Protein 1LDT (pdb70)

Nearest PDB structures (foldseek):
  1qqu-assembly1_A  TM=9.986E-01  e=4.713E-43  Sus scrofa
  1z7k-assembly1_A  TM=1.002E+00  e=1.794E-42  Sus scrofa
  1c9p-assembly1_A  TM=1.003E+00  e=3.061E-42  Sus scrofa
  1yld-assembly1_A  TM=1.002E+00  e=8.387E-40  Rattus norvegicus
  2fi5-assembly1_E  TM=9.996E-01  e=3.025E-39  Bos taurus

Sequence (269 aa):
IVGGYTCAANSIPYQVSLNSGSHFCGGSLINSQWVVSAAHCYKSRIQVRLGEHNIDVLEGNEQFINAAKIITHPNFNGNTLDNDIMLIKLSSPATLNSRVATVSLPRSCAAAGTECLISGWGNTKSSGSSYPSLLQCLKAPVLSDSSCKSSYPGQITGNMICVGFLEGGKDSCQGDSGGPVVCNGQLQGIVSWGYGCAQKNKPGVYTKVCNYVNWIQQTIAANKKVCACPKILKPVCGSDGRTYANSCIARCNGVSIKSEGSCPTGILN

Solvent-accessible surface area: 11516 Å² total; per-residue (Å²): 1,13,43,30,104,75,3,68,55,61,55,9,27,23,4,1,1,0,12,50,78,76,20,8,0,2,0,1,0,18,47,39,59,3,0,1,0,0,1,30,0,106,56,76,192,10,48,0,55,2,2,12,24,27,42,103,86,142,66,71,64,32,41,83,20,91,20,62,83,36,51,45,20,102,101,57,65,52,147,73,17,29,16,1,0,0,0,0,44,4,71,58,82,7,81,82,119,84,31,3,32,57,9,65,40,2,209,52,61,30,73,61,55,28,109,4,40,0,1,2,2,0,11,38,110,52,101,40,82,50,90,24,41,56,4,19,2,5,100,0,36,8,31,42,82,83,30,2,98,84,12,1,96,91,81,20,41,62,30,8,23,0,0,2,38,61,124,7,45,90,2,0,2,10,0,1,0,1,1,0,0,15,2,127,52,43,0,8,0,1,0,2,13,1,75,16,4,11,37,150,70,50,3,0,0,0,2,55,0,20,69,6,26,106,38,0,96,124,15,43,92,82,75,199,118,28,38,42,4,27,0,10,29,63,44,9,14,4,49,127,1,148,45,31,23,4,44,37,39,0,168,24,53,54,35,76,89,163,67,139,26,75,22,103,145,20,11,148,174

B-factor: mean 20.99, std 10.32, range [6.0, 70.89]

Structure (mmCIF, N/CA/C/O backbone):
data_1LDT
#
_entry.id   1LDT
#
_cell.length_a   63.400
_cell.length_b   63.400
_cell.length_c   131.200
_cell.angle_alpha   90.00
_cell.angle_beta   90.00
_cell.angle_gamma   90.00
#
_symmetry.space_group_name_H-M   'P 43 21 2'
#
loop_
_entity.id
_entity.type
_entity.pdbx_description
1 polymer TRYPSIN
2 polymer 'TRYPTASE INHIBITOR'
3 non-polymer 'CALCIUM ION'
4 water water
#
loop_
_atom_site.group_PDB
_atom_site.id
_atom_site.type_symbol
_atom_site.label_atom_id
_atom_site.label_alt_id
_atom_site.label_comp_id
_atom_site.label_asym_id
_atom_site.label_entity_id
_atom_site.label_seq_id
_atom_site.pdbx_PDB_ins_code
_atom_site.Cartn_x
_atom_site.Cartn_y
_atom_site.Cartn_z
_atom_site.occupancy
_atom_site.B_iso_or_equiv
_atom_site.auth_seq_id
_atom_site.auth_comp_id
_atom_site.auth_asym_id
_atom_site.auth_atom_id
_atom_site.pdbx_PDB_model_num
ATOM 1 N N . ILE A 1 1 ? 57.775 41.738 25.823 1.00 7.99 16 ILE T N 1
ATOM 2 C CA . I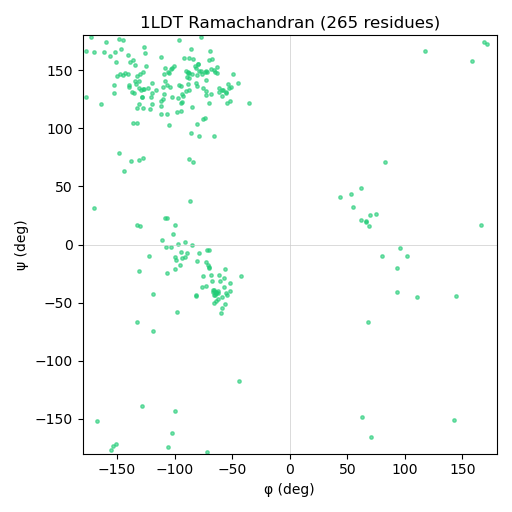LE A 1 1 ? 58.250 40.352 26.098 1.00 14.48 16 ILE T CA 1
ATOM 3 C C . ILE A 1 1 ? 59.605 40.470 26.784 1.00 19.95 16 ILE T C 1
ATOM 4 O O . ILE A 1 1 ? 60.550 40.997 26.202 1.00 15.96 16 ILE T O 1
ATOM 9 N N . VAL A 1 2 ? 59.661 40.037 28.043 1.00 20.29 17 VAL T N 1
ATOM 10 C CA . VAL A 1 2 ? 60.878 40.088 28.848 1.00 14.15 17 VAL T CA 1
ATOM 11 C C . VAL A 1 2 ? 61.655 38.783 28.730 1.00 15.29 17 VAL T C 1
ATOM 12 O O . VAL A 1 2 ? 61.093 37.701 28.909 1.00 16.49 17 VAL T O 1
ATOM 16 N N . GLY A 1 3 ? 62.936 38.899 28.400 1.00 17.13 18 GLY T N 1
ATOM 17 C CA . GLY A 1 3 ? 63.789 37.733 28.300 1.00 15.84 18 GLY T CA 1
ATOM 18 C C . GLY A 1 3 ? 63.573 36.888 27.072 1.00 14.23 18 GLY T C 1
ATOM 19 O O . GLY A 1 3 ? 63.817 35.682 27.100 1.00 18.77 18 GLY T O 1
ATOM 20 N N . GLY A 1 4 ? 63.085 37.512 26.009 1.00 17.02 19 GLY T N 1
ATOM 21 C CA . GLY A 1 4 ? 62.850 36.797 24.773 1.00 14.26 19 GLY T CA 1
ATOM 22 C C . GLY A 1 4 ? 63.953 37.081 23.773 1.00 22.39 19 GLY T C 1
ATOM 23 O O . GLY A 1 4 ? 65.053 37.509 24.151 1.00 18.92 19 GLY T O 1
ATOM 24 N N . TYR A 1 5 ? 63.674 36.797 22.505 1.00 20.14 20 TYR T N 1
ATOM 25 C CA . TYR A 1 5 ? 64.612 37.037 21.405 1.00 18.44 20 TYR T CA 1
ATOM 26 C C . TYR A 1 5 ? 63.827 37.647 20.250 1.00 17.65 20 TYR T C 1
ATOM 27 O O . TYR A 1 5 ? 62.608 37.513 20.199 1.00 16.05 20 TYR T O 1
ATOM 36 N N . THR A 1 6 ? 64.518 38.334 19.350 1.00 16.10 21 THR T N 1
ATOM 37 C CA . THR A 1 6 ? 63.878 38.950 18.194 1.00 19.59 21 THR T CA 1
ATOM 38 C C . THR A 1 6 ? 63.435 37.849 17.236 1.00 16.62 21 THR T C 1
ATOM 39 O O . THR A 1 6 ? 64.252 37.044 16.777 1.00 19.89 21 THR T O 1
ATOM 43 N N . CYS A 1 7 ? 62.142 37.802 16.938 1.00 14.30 22 CYS T N 1
ATOM 44 C CA . CYS A 1 7 ? 61.614 36.783 16.042 1.00 10.87 22 CYS T CA 1
ATOM 45 C C . CYS A 1 7 ? 62.202 36.936 14.645 1.00 18.16 22 CYS T C 1
ATOM 46 O O . CYS A 1 7 ? 62.560 38.046 14.211 1.00 18.72 22 CYS T O 1
ATOM 49 N N . ALA A 1 8 ? 62.268 35.820 13.930 1.00 21.06 23 ALA T N 1
ATOM 50 C CA . ALA A 1 8 ? 62.748 35.823 12.558 1.00 23.37 23 ALA T CA 1
ATOM 51 C C . ALA A 1 8 ? 61.623 36.497 11.744 1.00 24.37 23 ALA T C 1
ATOM 52 O O . ALA A 1 8 ? 60.456 36.457 12.147 1.00 21.76 23 ALA T O 1
ATOM 54 N N . ALA A 1 9 ? 61.970 37.206 10.674 1.00 27.51 24 ALA T N 1
ATOM 55 C CA . ALA A 1 9 ? 60.957 37.861 9.848 1.00 23.96 24 ALA T CA 1
ATOM 56 C C . ALA A 1 9 ? 59.909 36.832 9.407 1.00 29.47 24 ALA T C 1
ATOM 57 O O . ALA A 1 9 ? 60.242 35.698 9.041 1.00 32.64 24 ALA T O 1
ATOM 59 N N . ASN A 1 10 ? 58.642 37.227 9.454 1.00 27.55 25 ASN T N 1
ATOM 60 C CA . ASN A 1 10 ? 57.524 36.342 9.121 1.00 33.93 25 ASN T CA 1
ATOM 61 C C . ASN A 1 10 ? 57.593 34.914 9.698 1.00 38.97 25 ASN T C 1
ATOM 62 O O . ASN A 1 10 ? 57.295 33.929 9.021 1.00 43.12 25 ASN T O 1
ATOM 67 N N . SER A 1 11 ? 58.017 34.798 10.951 1.00 25.19 26 SER T N 1
ATOM 68 C CA . SER A 1 11 ? 58.040 33.501 11.602 1.00 23.31 26 SER T CA 1
ATOM 69 C C . SER A 1 11 ? 56.725 33.397 12.394 1.00 26.24 26 SER T C 1
ATOM 70 O O . SER A 1 11 ? 56.268 32.301 12.737 1.00 19.98 26 SER T O 1
ATOM 73 N N . ILE A 1 12 ? 56.095 34.554 12.621 1.00 19.77 27 ILE T N 1
ATOM 74 C CA . ILE A 1 12 ? 54.820 34.669 13.338 1.00 18.61 27 ILE T CA 1
ATOM 75 C C . ILE A 1 12 ? 53.909 35.480 12.405 1.00 14.08 27 ILE T C 1
ATOM 76 O O . ILE A 1 12 ? 53.635 36.656 12.655 1.00 14.22 27 ILE T O 1
ATOM 81 N N . PRO A 1 13 ? 53.417 34.859 11.321 1.00 16.86 28 PRO T N 1
ATOM 82 C CA . PRO A 1 13 ? 52.552 35.556 10.363 1.00 16.78 28 PRO T CA 1
ATOM 83 C C . PRO A 1 13 ? 51.122 35.859 10.804 1.00 10.27 28 PRO T C 1
ATOM 84 O O . PRO A 1 13 ? 50.433 36.670 10.190 1.00 12.47 28 PRO T O 1
ATOM 88 N N . TYR A 1 14 ? 50.676 35.207 11.869 1.00 11.57 29 TYR T N 1
ATOM 89 C CA . TYR A 1 14 ? 49.328 35.414 12.381 1.00 8.54 29 TYR T CA 1
ATOM 90 C C . TYR A 1 14 ? 49.235 36.552 13.413 1.00 10.51 29 TYR T C 1
ATOM 91 O O . TYR A 1 14 ? 48.143 36.934 13.811 1.00 11.67 29 TYR T O 1
ATOM 100 N N . GLN A 1 15 ? 50.378 37.089 13.826 1.00 10.16 30 GLN T N 1
ATOM 101 C CA . GLN A 1 15 ? 50.433 38.167 14.812 1.00 8.68 30 GLN T CA 1
ATOM 102 C C . GLN A 1 15 ? 49.970 39.491 14.220 1.00 11.33 30 GLN T C 1
ATOM 103 O O . GLN A 1 15 ? 50.391 39.866 13.128 1.00 13.03 30 GLN T O 1
ATOM 111 N N . VAL A 1 16 ? 49.088 40.192 14.921 1.00 7.06 31 VAL T N 1
ATOM 112 C CA . VAL A 1 16 ? 48.624 41.493 14.453 1.00 7.79 31 VAL T CA 1
ATOM 113 C C . VAL A 1 16 ? 48.855 42.515 15.546 1.00 9.20 31 VAL T C 1
ATOM 114 O O . VAL A 1 16 ? 49.114 42.161 16.693 1.00 14.54 31 VAL T O 1
ATOM 118 N N . SER A 1 17 ? 48.788 43.782 15.183 1.00 11.59 32 SER T N 1
ATOM 119 C CA . SER A 1 17 ? 48.960 44.866 16.132 1.00 11.37 32 SER T CA 1
ATOM 120 C C . SER A 1 17 ? 47.664 45.668 16.113 1.00 13.42 32 SER T C 1
ATOM 121 O O . SER A 1 17 ? 47.116 45.936 15.046 1.00 16.24 32 SER T O 1
ATOM 124 N N . LEU A 1 18 ? 47.117 45.935 17.290 1.00 12.65 33 LEU T N 1
ATOM 125 C CA . LEU A 1 18 ? 45.901 46.722 17.398 1.00 11.07 33 LEU T CA 1
ATOM 126 C C . LEU A 1 18 ? 46.394 48.138 17.608 1.00 15.36 33 LEU T C 1
ATOM 127 O O . LEU A 1 18 ? 47.137 48.410 18.556 1.00 14.85 33 LEU T O 1
ATOM 132 N N . ASN A 1 19 ? 45.984 49.028 16.718 1.00 18.49 34 ASN T N 1
ATOM 133 C CA . ASN A 1 19 ? 46.430 50.410 16.742 1.00 13.76 34 ASN T CA 1
ATOM 134 C C . ASN A 1 19 ? 45.314 51.428 16.820 1.00 16.74 34 ASN T C 1
ATOM 135 O O . ASN A 1 19 ? 44.277 51.287 16.178 1.00 23.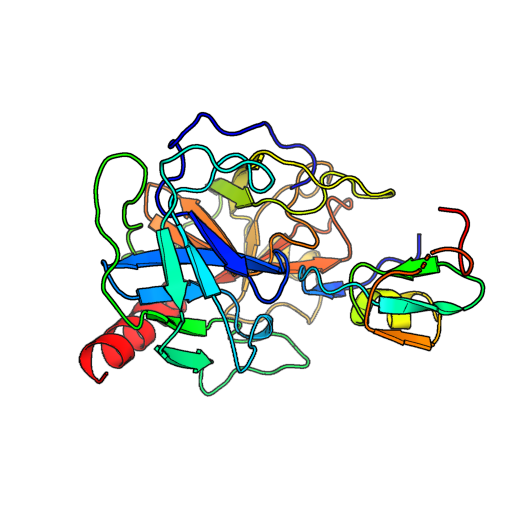94 34 ASN T O 1
ATOM 140 N N . SER A 1 20 ? 45.491 52.413 17.686 1.00 21.57 37 SER T N 1
ATOM 141 C CA . SER A 1 20 ? 44.544 53.512 17.777 1.00 30.06 37 SER T CA 1
ATOM 142 C C . SER A 1 20 ? 45.430 54.718 18.067 1.00 31.55 37 SER T C 1
ATOM 143 O O . SER A 1 20 ? 45.407 55.296 19.157 1.00 51.67 37 SER T O 1
ATOM 146 N N . GLY A 1 21 ? 46.296 55.011 17.097 1.00 36.58 38 GLY T N 1
ATOM 147 C CA . GLY A 1 21 ? 47.236 56.116 17.205 1.00 30.20 38 GLY T CA 1
ATOM 148 C C . GLY A 1 21 ? 48.626 55.523 17.340 1.00 31.32 38 GLY T C 1
ATOM 149 O O . GLY A 1 21 ? 49.576 55.946 16.674 1.00 25.58 38 GLY T O 1
ATOM 150 N N . SER A 1 22 ? 48.727 54.510 18.197 1.00 29.31 39 SER T N 1
ATOM 151 C CA . SER A 1 22 ? 49.974 53.789 18.428 1.00 20.28 39 SER T CA 1
ATOM 152 C C . SER A 1 22 ? 49.603 52.370 18.859 1.00 11.09 39 SER T C 1
ATOM 153 O O . SER A 1 22 ? 48.431 52.100 19.125 1.00 16.66 39 SER T O 1
ATOM 156 N N . HIS A 1 23 ? 50.567 51.457 18.842 1.00 14.63 40 HIS T N 1
ATOM 157 C CA . HIS A 1 23 ? 50.341 50.071 19.261 1.00 18.31 40 HIS T CA 1
ATOM 158 C C . HIS A 1 23 ? 49.909 50.010 20.744 1.00 20.23 40 HIS T C 1
ATOM 159 O O . HIS A 1 23 ? 50.550 50.620 21.606 1.00 15.57 40 HIS T O 1
ATOM 166 N N . PHE A 1 24 ? 48.844 49.274 21.048 1.00 12.36 41 PHE T N 1
ATOM 167 C CA . PHE A 1 24 ? 48.397 49.164 22.430 1.00 9.67 41 PHE T CA 1
ATOM 168 C C . PHE A 1 24 ? 48.150 47.726 22.890 1.00 12.16 41 PHE T C 1
ATOM 169 O O . PHE A 1 24 ? 48.243 47.423 24.076 1.00 12.43 41 PHE T O 1
ATOM 177 N N . CYS A 1 25 ? 47.905 46.835 21.936 1.00 15.79 42 CYS T N 1
ATOM 178 C CA . CYS A 1 25 ? 47.642 45.423 22.203 1.00 10.83 42 CYS T CA 1
ATOM 179 C C . CYS A 1 25 ? 47.977 44.607 20.963 1.00 11.47 42 CYS T C 1
ATOM 180 O O . CYS A 1 25 ? 48.125 45.153 19.872 1.00 9.71 42 CYS T O 1
ATOM 183 N N . GLY A 1 26 ? 48.138 43.306 21.150 1.00 12.11 43 GLY T N 1
ATOM 184 C CA . GLY A 1 26 ? 48.405 42.421 20.039 1.00 10.78 43 GLY T CA 1
ATOM 185 C C . GLY A 1 26 ? 47.126 41.648 19.759 1.00 19.60 43 GLY T C 1
ATOM 186 O O . GLY A 1 26 ? 46.074 41.902 20.380 1.00 9.24 43 GLY T O 1
ATOM 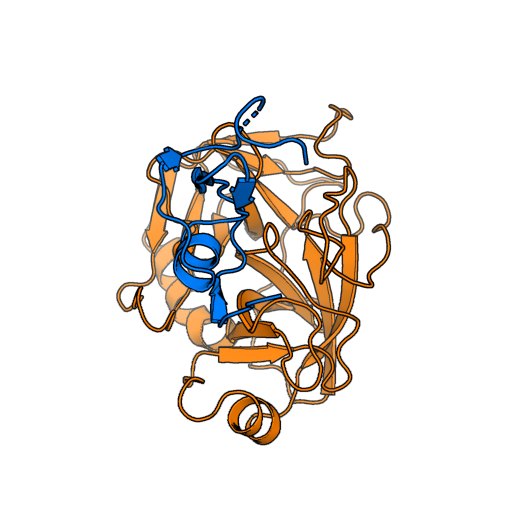187 N N . GLY A 1 27 ? 47.210 40.694 18.839 1.00 9.20 44 GLY T N 1
ATOM 188 C CA . GLY A 1 27 ? 46.062 39.882 18.491 1.00 10.40 44 GLY T CA 1
ATOM 189 C C . GLY A 1 27 ? 46.500 38.765 17.566 1.00 9.77 44 GLY T C 1
ATOM 190 O O . GLY A 1 27 ? 47.670 38.696 17.216 1.00 8.61 44 GLY T O 1
ATOM 191 N N . SER A 1 28 ? 45.571 37.908 17.168 1.00 9.36 45 SER T N 1
ATOM 192 C CA . SER A 1 28 ? 45.875 36.802 16.268 1.00 12.13 45 SER T CA 1
ATOM 193 C C . SER A 1 28 ? 44.850 36.701 15.160 1.00 6.00 45 SER T C 1
ATOM 194 O O . SER A 1 28 ? 43.661 36.837 15.409 1.00 14.81 45 SER T O 1
ATOM 197 N N . LEU A 1 29 ? 45.308 36.449 13.945 1.00 13.02 46 LEU T N 1
ATOM 198 C CA . LEU A 1 29 ? 44.409 36.284 12.808 1.00 8.75 46 LEU T CA 1
ATOM 199 C C . LEU A 1 29 ? 43.955 34.820 12.799 1.00 10.70 46 LEU T C 1
ATOM 200 O O . LEU A 1 29 ? 44.785 33.920 12.681 1.00 14.18 46 LEU T O 1
ATOM 205 N N . ILE A 1 30 ? 42.656 34.572 12.946 1.00 14.74 47 ILE T N 1
ATOM 206 C CA . ILE A 1 30 ? 42.175 33.195 12.958 1.00 10.56 47 ILE T CA 1
ATOM 207 C C . ILE A 1 30 ? 41.595 32.755 11.626 1.00 19.40 47 ILE T C 1
ATOM 208 O O . ILE A 1 30 ? 41.462 31.558 11.359 1.00 18.96 47 ILE T O 1
ATOM 213 N N . ASN A 1 31 ? 41.210 33.731 10.811 1.00 13.86 48 ASN T N 1
ATOM 214 C CA . ASN A 1 31 ? 40.748 33.482 9.445 1.00 22.19 48 ASN T CA 1
ATOM 215 C C . ASN A 1 31 ? 40.863 34.804 8.704 1.00 13.57 48 ASN T C 1
ATOM 216 O O . ASN A 1 31 ? 41.122 35.821 9.341 1.00 18.04 48 ASN T O 1
ATOM 221 N N . SER A 1 32 ? 40.790 34.791 7.379 1.00 15.88 49 SER T N 1
ATOM 222 C CA . SER A 1 32 ? 40.959 36.015 6.595 1.00 13.49 49 SER T CA 1
ATOM 223 C C . SER A 1 32 ? 40.285 37.291 7.098 1.00 15.15 49 SER T C 1
ATOM 224 O O . SER A 1 32 ? 40.753 38.382 6.791 1.00 16.58 49 SER T O 1
ATOM 227 N N . GLN A 1 33 ? 39.186 37.189 7.835 1.00 12.95 50 GLN T N 1
ATOM 228 C CA . GLN A 1 33 ? 38.556 38.414 8.309 1.00 8.79 50 GLN T CA 1
ATOM 229 C C . GLN A 1 33 ? 38.216 38.507 9.787 1.00 15.49 50 GLN T C 1
ATOM 230 O O . GLN A 1 33 ? 37.482 39.406 10.179 1.00 13.93 50 GLN T O 1
ATOM 238 N N . TRP A 1 34 ? 38.788 37.640 10.616 1.00 11.88 51 TRP T N 1
ATOM 239 C CA . TRP A 1 34 ? 38.519 37.676 12.053 1.00 9.36 51 TRP T CA 1
ATOM 240 C C . TRP A 1 34 ? 39.797 37.632 12.868 1.00 9.80 51 TRP T C 1
ATOM 241 O O . TRP A 1 34 ? 40.689 36.828 12.604 1.00 10.79 51 TRP T O 1
ATOM 252 N N . VAL A 1 35 ? 39.856 38.494 13.875 1.00 13.08 52 VAL T N 1
ATOM 253 C CA . VAL A 1 35 ? 40.994 38.613 14.775 1.00 13.19 52 VAL T CA 1
ATOM 254 C C . VAL A 1 35 ? 40.563 38.317 16.225 1.00 13.40 52 VAL T C 1
ATOM 255 O O . VAL A 1 35 ? 39.469 38.690 16.641 1.00 13.46 52 VAL T O 1
ATOM 259 N N . VAL A 1 36 ? 41.398 37.598 16.960 1.00 8.09 53 VAL T N 1
ATOM 260 C CA . VAL A 1 36 ? 41.111 37.301 18.355 1.00 10.13 53 VAL T CA 1
ATOM 261 C C . VAL A 1 36 ? 42.094 38.095 19.234 1.00 12.53 53 VAL T C 1
ATOM 262 O O . VAL A 1 36 ? 43.271 38.226 18.897 1.00 11.74 53 VAL T O 1
ATOM 266 N N . SER A 1 37 ? 41.586 38.706 20.299 1.00 9.80 54 SER T N 1
ATOM 267 C CA . SER A 1 37 ? 42.415 39.513 21.194 1.00 10.10 54 SER T CA 1
ATOM 268 C C . SER A 1 37 ? 41.809 39.475 22.612 1.00 11.65 54 SER T C 1
ATOM 269 O O . SER A 1 37 ? 40.884 38.703 22.872 1.00 13.38 54 SER T O 1
ATOM 272 N N . ALA A 1 38 ? 42.334 40.296 23.524 1.00 14.50 55 ALA T N 1
ATOM 273 C CA . ALA A 1 38 ? 41.840 40.348 24.901 1.00 16.44 55 ALA T CA 1
ATOM 274 C C . ALA A 1 38 ? 40.708 41.348 25.001 1.00 19.28 55 ALA T C 1
ATOM 275 O O . ALA A 1 38 ? 40.799 42.443 24.454 1.00 13.79 55 ALA T O 1
ATOM 277 N N . ALA A 1 39 ? 39.660 40.998 25.740 1.00 9.89 56 ALA T N 1
ATOM 278 C CA . ALA A 1 39 ? 38.517 41.889 25.897 1.00 12.43 56 ALA T CA 1
ATOM 279 C C . ALA A 1 39 ? 38.883 43.231 26.546 1.00 12.50 56 ALA T C 1
ATOM 280 O O . ALA A 1 39 ? 38.314 44.264 26.203 1.00 13.73 56 ALA T O 1
ATOM 282 N N . HIS A 1 40 ? 39.884 43.243 27.421 1.00 7.45 57 HIS T N 1
ATOM 283 C CA . HIS A 1 40 ? 40.271 44.506 28.063 1.00 11.49 57 HIS T CA 1
ATOM 284 C C . HIS A 1 40 ? 40.990 45.461 27.094 1.00 14.22 57 HIS T C 1
ATOM 285 O O . HIS A 1 40 ? 41.325 46.587 27.448 1.00 11.01 57 HIS T O 1
ATOM 292 N N . CYS A 1 41 ? 41.240 44.988 25.876 1.00 11.27 58 CYS T N 1
ATOM 293 C CA . CYS A 1 41 ? 41.868 45.797 24.841 1.00 12.37 58 CYS T CA 1
ATOM 294 C C . CYS A 1 41 ? 40.760 46.493 24.043 1.00 8.41 58 CYS T C 1
ATOM 295 O O . CYS A 1 41 ? 41.030 47.185 23.071 1.00 13.45 58 CYS T O 1
ATOM 298 N N . TYR A 1 42 ? 39.509 46.287 24.452 1.00 12.31 59 TYR T N 1
ATOM 299 C CA . TYR A 1 42 ? 38.362 46.888 23.786 1.00 10.55 59 TYR T CA 1
ATOM 300 C C . TYR A 1 42 ? 38.435 48.412 23.665 1.00 14.57 59 TYR T C 1
ATOM 301 O O . TYR A 1 42 ? 38.700 49.116 24.640 1.00 17.46 59 TYR T O 1
ATOM 310 N N . LYS A 1 43 ? 38.192 48.894 22.447 1.00 13.16 60 LYS T N 1
ATOM 311 C CA . LYS A 1 43 ? 38.158 50.316 22.116 1.00 11.87 60 LYS T CA 1
ATOM 312 C C . LYS A 1 43 ? 37.111 50.401 21.016 1.00 21.23 60 LYS T C 1
ATOM 313 O O . LYS A 1 43 ? 36.971 49.469 20.225 1.00 18.35 60 LYS T O 1
ATOM 319 N N . SER A 1 44 ? 36.366 51.501 20.969 1.00 20.01 61 SER T N 1
ATOM 320 C CA . SER A 1 44 ? 35.320 51.672 19.957 1.00 29.15 61 SER T CA 1
ATOM 321 C C . SER A 1 44 ? 35.846 51.882 18.535 1.00 21.13 61 SER T C 1
ATOM 322 O O . SER A 1 44 ? 35.108 51.695 17.569 1.00 22.75 61 SER T O 1
ATOM 325 N N . ARG A 1 45 ? 37.103 52.299 18.413 1.00 15.37 62 ARG T N 1
ATOM 326 C CA . ARG A 1 45 ? 37.727 52.513 17.116 1.00 17.09 62 ARG T CA 1
ATOM 327 C C . ARG A 1 45 ? 39.073 51.796 17.159 1.00 22.14 62 ARG T C 1
ATOM 328 O O . ARG A 1 45 ? 39.903 52.088 18.019 1.00 22.33 62 ARG T O 1
ATOM 336 N N . ILE A 1 46 ? 39.274 50.847 16.251 1.00 17.19 63 ILE T N 1
ATOM 337 C CA . ILE A 1 46 ? 40.510 50.071 16.200 1.00 13.42 63 ILE T CA 1
ATOM 338 C C . ILE A 1 46 ? 40.994 49.820 14.770 1.00 19.31 63 ILE T C 1
ATOM 339 O O . ILE A 1 46 ? 40.207 49.473 13.882 1.00 17.06 63 ILE T O 1
ATOM 344 N N . GLN A 1 47 ? 42.289 50.006 14.552 1.00 14.13 64 GLN T N 1
ATOM 345 C CA . GLN A 1 47 ? 42.892 49.736 13.260 1.00 14.62 64 GLN T CA 1
ATOM 346 C C . GLN A 1 47 ? 43.796 48.530 13.464 1.00 13.24 64 GLN T C 1
ATOM 347 O O . GLN A 1 47 ? 44.658 48.540 14.335 1.00 15.51 64 GLN T O 1
ATOM 355 N N . VAL A 1 48 ? 43.576 47.485 12.685 1.00 11.15 65 VAL T N 1
ATOM 356 C CA . VAL A 1 48 ? 44.375 46.279 12.780 1.00 13.88 65 VAL T CA 1
ATOM 357 C C . VAL A 1 48 ? 45.528 46.328 11.771 1.00 17.20 65 VAL T C 1
ATOM 358 O O . VAL A 1 48 ? 45.319 46.634 10.590 1.00 10.80 65 VAL T O 1
ATOM 362 N N . ARG A 1 49 ? 46.743 46.075 12.249 1.00 13.75 66 ARG T N 1
ATOM 363 C CA . ARG A 1 49 ? 47.929 46.071 11.396 1.00 11.66 66 ARG T CA 1
ATOM 364 C C . ARG A 1 49 ? 48.480 44.657 11.273 1.00 15.24 66 ARG T C 1
ATOM 365 O O . ARG A 1 49 ? 48.838 44.032 12.274 1.00 14.30 66 ARG T O 1
ATOM 373 N N . LEU A 1 50 ? 48.508 44.151 10.048 1.00 8.27 67 LEU T N 1
ATOM 374 C CA . LEU A 1 50 ? 49.000 42.813 9.762 1.00 12.70 67 LEU T CA 1
ATOM 375 C C . LEU A 1 50 ? 50.308 42.876 8.959 1.00 11.93 67 LEU T C 1
ATOM 376 O O . LEU A 1 50 ? 50.630 43.899 8.353 1.00 14.23 67 LEU T O 1
ATOM 381 N N . GLY A 1 51 ? 51.054 41.779 8.959 1.00 14.11 69 GLY T N 1
ATOM 382 C CA . GLY A 1 51 ? 52.306 41.733 8.231 1.00 10.18 69 GLY T CA 1
ATOM 383 C C . GLY A 1 51 ? 53.385 42.607 8.843 1.00 17.11 69 GLY T C 1
ATOM 384 O O . GLY A 1 51 ? 54.280 43.065 8.140 1.00 20.78 69 GLY T O 1
ATOM 385 N N . GLU A 1 52 ? 53.286 42.862 10.145 1.00 15.62 70 GLU T N 1
ATOM 386 C CA . GLU A 1 52 ? 54.261 43.670 10.862 1.00 12.86 70 GLU T CA 1
ATOM 387 C C . GLU A 1 52 ? 55.429 42.871 11.435 1.00 13.02 70 GLU T C 1
ATOM 388 O O . GLU A 1 52 ? 55.267 41.732 11.864 1.00 18.99 70 GLU T O 1
ATOM 394 N N . HIS A 1 53 ? 56.611 43.476 11.419 1.00 15.26 71 HIS T N 1
ATOM 395 C CA . HIS A 1 53 ? 57.808 42.879 12.007 1.00 14.12 71 HIS T CA 1
ATOM 396 C C . HIS A 1 53 ? 58.389 44.031 12.830 1.00 13.04 71 HIS T C 1
ATOM 397 O O . HIS A 1 53 ? 58.382 43.985 14.058 1.00 14.82 71 HIS T O 1
ATOM 404 N N . ASN A 1 54 ? 58.842 45.078 12.142 1.00 14.97 72 ASN T N 1
ATOM 405 C CA . ASN A 1 54 ? 59.362 46.289 12.785 1.00 12.22 72 ASN T CA 1
ATOM 406 C C . ASN A 1 54 ? 58.153 47.234 12.734 1.00 18.60 72 ASN T C 1
ATOM 407 O O . ASN A 1 54 ? 57.681 47.568 11.640 1.00 21.19 72 ASN T O 1
ATOM 412 N N . ILE A 1 55 ? 57.592 47.594 13.888 1.00 9.71 73 ILE T N 1
ATOM 413 C CA . ILE A 1 55 ? 56.415 48.473 13.926 1.00 10.25 73 ILE T CA 1
ATOM 414 C C . ILE A 1 55 ? 56.690 49.956 13.725 1.00 11.07 73 ILE T C 1
ATOM 415 O O . ILE A 1 55 ? 55.756 50.743 13.593 1.00 15.56 73 ILE T O 1
ATOM 420 N N . ASP A 1 56 ? 57.957 50.341 13.679 1.00 16.66 74 ASP T N 1
ATOM 421 C CA . ASP A 1 56 ? 58.317 51.750 13.511 1.00 17.02 74 ASP T CA 1
ATOM 422 C C . ASP A 1 56 ? 58.766 52.098 12.099 1.00 17.95 74 ASP T C 1
ATOM 423 O O . ASP A 1 56 ? 59.079 53.254 11.814 1.00 37.99 74 ASP T O 1
ATOM 428 N N . VAL A 1 57 ? 58.826 51.103 11.224 1.00 18.08 75 VAL T N 1
ATOM 429 C CA . VAL A 1 57 ? 59.266 51.311 9.848 1.00 10.21 75 VAL T CA 1
ATOM 430 C C . VAL A 1 57 ? 58.358 50.596 8.838 1.00 28.82 75 VAL T C 1
ATOM 431 O O . VAL A 1 57 ? 58.032 49.417 9.024 1.00 20.28 75 VAL T O 1
ATOM 435 N N . LEU A 1 58 ? 57.915 51.303 7.799 1.00 25.08 76 LEU T N 1
ATOM 436 C CA . LEU A 1 58 ? 57.088 50.697 6.749 1.00 12.74 76 LEU T CA 1
ATOM 437 C C . LEU A 1 58 ? 58.006 49.846 5.876 1.00 11.40 76 LEU T C 1
ATOM 438 O O . LEU A 1 58 ? 58.809 50.369 5.111 1.00 32.09 76 LEU T O 1
ATOM 443 N N . GLU A 1 59 ? 57.873 48.534 5.996 1.00 15.61 77 GLU T N 1
ATOM 444 C CA . GLU A 1 59 ? 58.716 47.589 5.279 1.00 16.33 77 GLU T CA 1
ATOM 445 C C . GLU A 1 59 ? 58.144 47.088 3.962 1.00 30.23 77 GLU T C 1
ATOM 446 O O . GLU A 1 59 ? 58.821 46.358 3.234 1.00 36.80 77 GLU T O 1
ATOM 452 N N . GLY A 1 60 ? 56.893 47.443 3.667 1.00 28.38 78 GLY T N 1
ATOM 453 C CA . GLY A 1 60 ? 56.272 46.993 2.429 1.00 34.63 78 GLY T CA 1
ATOM 454 C C . GLY A 1 60 ? 55.391 45.746 2.475 1.00 32.42 78 GLY T C 1
ATOM 455 O O . GLY A 1 60 ? 54.811 45.375 1.457 1.00 45.51 78 GLY T O 1
ATOM 456 N N . ASN A 1 61 ? 55.282 45.090 3.627 1.00 31.89 79 ASN T N 1
ATOM 457 C CA . ASN A 1 61 ? 54.452 43.888 3.744 1.00 31.36 79 ASN T CA 1
ATOM 458 C C . ASN A 1 61 ? 53.159 44.136 4.532 1.00 30.98 79 ASN T C 1
ATOM 459 O O . ASN A 1 61 ? 52.304 43.245 4.630 1.00 26.66 79 ASN T O 1
ATOM 464 N N . GLU A 1 62 ? 52.985 45.354 5.031 1.00 19.32 80 GLU T N 1
ATOM 465 C CA . GLU A 1 62 ? 51.843 45.695 5.874 1.00 15.20 80 GLU T CA 1
ATOM 466 C C . GLU A 1 62 ? 50.473 45.844 5.252 1.00 11.39 80 GLU T C 1
ATOM 467 O O . GLU A 1 62 ? 50.331 46.269 4.111 1.00 18.26 80 GLU T O 1
ATOM 473 N N . GLN A 1 63 ? 49.464 45.510 6.049 1.00 8.14 81 GLN T N 1
ATOM 474 C CA . GLN A 1 63 ? 48.059 45.652 5.689 1.00 8.11 81 GLN T CA 1
ATOM 475 C C . GLN A 1 63 ? 47.405 46.325 6.895 1.00 7.64 81 GLN T C 1
ATOM 476 O O . GLN A 1 63 ? 47.497 45.817 8.010 1.00 12.74 81 GLN T O 1
ATOM 484 N N . PHE A 1 64 ? 46.874 47.527 6.688 1.00 12.11 82 PHE T N 1
ATOM 485 C CA . PHE A 1 64 ? 46.197 48.283 7.747 1.00 9.91 82 PHE T CA 1
ATOM 486 C C . PHE A 1 64 ? 44.710 48.213 7.424 1.00 17.66 82 PHE T C 1
ATOM 487 O O . PHE A 1 64 ? 44.257 48.779 6.423 1.00 15.62 82 PHE T O 1
ATOM 495 N N . ILE A 1 65 ? 43.953 47.513 8.259 1.00 10.98 83 ILE T N 1
ATOM 496 C CA . ILE A 1 65 ? 42.527 47.337 8.030 1.00 6.77 83 ILE T CA 1
ATOM 497 C C . ILE A 1 65 ? 41.745 47.756 9.273 1.00 11.92 83 ILE T C 1
ATOM 498 O O . ILE A 1 65 ? 42.123 47.412 10.380 1.00 12.78 83 ILE T O 1
ATOM 503 N N . ASN A 1 66 ? 40.682 48.530 9.095 1.00 16.20 84 ASN T N 1
ATOM 504 C CA . ASN A 1 66 ? 39.878 48.961 10.232 1.00 17.96 84 ASN T CA 1
ATOM 505 C C . ASN A 1 66 ? 38.950 47.850 10.689 1.00 10.26 84 ASN T C 1
ATOM 506 O O . ASN A 1 66 ? 38.546 47.001 9.895 1.00 17.25 84 ASN T O 1
ATOM 511 N N . ALA A 1 67 ? 38.657 47.834 11.982 1.00 14.76 85 ALA T N 1
ATOM 512 C CA . ALA A 1 67 ? 37.764 46.841 12.555 1.00 14.19 85 ALA T CA 1
ATOM 513 C C . ALA A 1 67 ? 36.328 47.287 12.295 1.00 17.74 85 ALA T C 1
ATOM 514 O O . ALA A 1 67 ? 36.003 48.468 12.453 1.00 20.33 85 ALA T O 1
ATOM 516 N N . ALA A 1 68 ? 35.485 46.346 11.883 1.00 13.25 86 ALA T N 1
ATOM 517 C CA . ALA A 1 68 ? 34.077 46.604 11.609 1.00 8.64 86 ALA T CA 1
ATOM 518 C C . ALA A 1 68 ? 33.274 46.198 12.830 1.00 6.10 86 ALA T C 1
ATOM 519 O O . ALA A 1 68 ? 32.554 47.008 13.410 1.00 13.39 86 ALA T O 1
ATOM 521 N N . LYS A 1 69 ? 33.409 44.929 13.207 1.00 14.93 87 LYS T N 1
ATOM 522 C CA . LYS A 1 69 ? 32.725 44.366 14.364 1.00 11.23 87 LYS T CA 1
ATOM 523 C C . LYS A 1 69 ? 33.733 44.153 15.479 1.00 23.32 87 LYS T C 1
ATOM 524 O O . LYS A 1 69 ? 34.866 43.723 15.232 1.00 13.79 87 LYS T O 1
ATOM 530 N N . ILE A 1 70 ? 33.318 44.506 16.694 1.00 17.11 88 ILE T N 1
ATOM 531 C CA . ILE A 1 70 ? 34.142 44.390 17.893 1.00 12.83 88 ILE T CA 1
ATOM 532 C C . ILE A 1 70 ? 33.215 43.808 18.957 1.00 14.73 88 ILE T C 1
ATOM 533 O O . ILE A 1 70 ? 32.345 44.506 19.494 1.00 18.39 88 ILE T O 1
ATOM 538 N N . ILE A 1 71 ? 33.404 42.530 19.247 1.00 13.74 89 ILE T N 1
ATOM 539 C CA . ILE A 1 71 ? 32.561 41.809 20.192 1.00 18.50 89 ILE T CA 1
ATOM 540 C C . ILE A 1 71 ? 33.332 41.219 21.377 1.00 15.89 89 ILE T C 1
ATOM 541 O O . ILE A 1 71 ? 34.198 40.373 21.198 1.00 12.08 89 ILE T O 1
ATOM 546 N N . THR A 1 72 ? 33.026 41.681 22.582 1.00 20.45 90 THR T N 1
ATOM 547 C CA . THR A 1 72 ? 33.667 41.170 23.790 1.00 18.00 90 THR T CA 1
ATOM 548 C C . THR A 1 72 ? 32.827 40.004 24.310 1.00 16.56 90 THR T C 1
ATOM 549 O O . THR A 1 72 ? 31.619 39.983 24.100 1.00 13.21 90 THR T O 1
ATOM 553 N N . HIS A 1 73 ? 33.456 39.021 24.952 1.00 12.36 91 HIS T N 1
ATOM 554 C CA . HIS A 1 73 ? 32.708 37.889 25.494 1.00 17.97 91 HIS T CA 1
ATOM 555 C C . HIS A 1 73 ? 31.574 38.399 26.378 1.00 13.16 91 HIS T C 1
ATOM 556 O O . HIS A 1 73 ? 31.772 39.287 27.209 1.00 11.71 91 HIS T O 1
ATOM 563 N N . PRO A 1 74 ? 30.366 37.836 26.219 1.00 20.19 92 PRO T N 1
ATOM 564 C CA . PRO A 1 74 ? 29.227 38.279 27.036 1.00 23.65 92 PRO T CA 1
ATOM 565 C C . PRO A 1 74 ? 29.461 38.307 28.561 1.00 24.28 92 PRO T C 1
ATOM 566 O O . PRO A 1 74 ? 28.958 39.195 29.247 1.00 23.25 92 PRO T O 1
ATOM 570 N N . ASN A 1 75 ? 30.267 37.383 29.076 1.00 17.25 93 ASN T N 1
ATOM 571 C CA . ASN A 1 75 ? 30.541 37.329 30.518 1.00 21.87 93 ASN T CA 1
ATOM 572 C C . ASN A 1 75 ? 31.855 37.952 30.984 1.00 16.43 93 ASN T C 1
ATOM 573 O O . ASN A 1 75 ? 32.304 37.680 32.097 1.00 14.47 93 ASN T O 1
ATOM 578 N N . PHE A 1 76 ? 32.474 38.775 30.145 1.00 11.53 94 PHE T N 1
ATOM 579 C CA . PHE A 1 76 ? 33.734 39.407 30.526 1.00 14.71 94 PHE T CA 1
ATOM 580 C C . PHE A 1 76 ? 33.534 40.229 31.795 1.00 22.84 94 PHE T C 1
ATOM 581 O O . PHE A 1 76 ? 32.600 41.023 31.885 1.00 28.34 94 PHE T O 1
ATOM 589 N N . ASN A 1 77 ? 34.378 40.001 32.790 1.00 13.90 95 ASN T N 1
ATOM 590 C CA . ASN A 1 77 ? 34.295 40.742 34.039 1.00 16.94 95 ASN T CA 1
ATOM 591 C C . ASN A 1 77 ? 35.533 41.610 34.097 1.00 16.46 95 ASN T C 1
ATOM 592 O O . ASN A 1 77 ? 36.648 41.112 34.226 1.00 20.23 95 ASN T O 1
ATOM 597 N N . GLY A 1 78 ? 35.328 42.914 33.998 1.00 14.63 96 GLY T N 1
ATOM 598 C CA . GLY A 1 78 ? 36.430 43.853 34.004 1.00 14.96 96 GLY T CA 1
ATOM 599 C C . GLY A 1 78 ? 37.288 43.878 35.245 1.00 27.50 96 GLY T C 1
ATOM 600 O O . GLY A 1 78 ? 38.465 44.233 35.175 1.00 28.45 96 GLY T O 1
ATOM 601 N N . ASN A 1 79 ? 36.720 43.498 36.381 1.00 23.55 97 ASN T N 1
ATOM 602 C CA . ASN A 1 79 ? 37.474 43.513 37.624 1.00 16.98 97 ASN T CA 1
ATOM 603 C C . ASN A 1 79 ? 38.358 42.303 37.813 1.00 18.17 97 ASN T C 1
ATOM 604 O O . ASN A 1 79 ? 39.508 42.433 38.214 1.00 28.87 97 ASN T O 1
ATOM 609 N N . THR A 1 80 ? 37.836 41.122 37.530 1.00 19.68 98 THR T N 1
ATOM 610 C CA . THR A 1 80 ? 38.622 39.910 37.693 1.00 14.63 98 THR T CA 1
ATOM 611 C C . THR A 1 80 ? 39.332 39.466 36.412 1.00 21.69 98 THR T C 1
ATOM 612 O O . THR A 1 80 ? 40.193 38.584 36.455 1.00 18.70 98 THR T O 1
ATOM 616 N N . LEU A 1 81 ? 38.964 40.075 35.282 1.00 15.30 99 LEU T N 1
ATOM 617 C CA . LEU A 1 81 ? 39.510 39.728 33.960 1.00 15.40 99 LEU T CA 1
ATOM 618 C C . LEU A 1 81 ? 39.120 38.313 33.491 1.00 14.99 99 LEU T C 1
ATOM 619 O O . LEU A 1 81 ? 39.797 37.716 32.643 1.00 16.91 99 LEU T O 1
ATOM 624 N N . ASP A 1 82 ? 38.055 37.761 34.066 1.00 12.17 100 ASP T N 1
ATOM 625 C CA . ASP A 1 82 ? 37.579 36.441 33.679 1.00 14.28 100 ASP T CA 1
ATOM 626 C C . ASP A 1 82 ? 36.922 36.587 32.308 1.00 16.11 100 ASP T C 1
ATOM 627 O O . ASP A 1 82 ? 36.265 37.591 32.054 1.00 11.85 100 ASP T O 1
ATOM 632 N N . ASN A 1 83 ? 37.111 35.590 31.441 1.00 12.02 101 ASN T N 1
ATOM 633 C CA . ASN A 1 83 ? 36.555 35.584 30.079 1.00 14.86 101 ASN T CA 1
ATOM 634 C C . ASN A 1 83 ? 37.132 36.768 29.315 1.00 13.37 101 ASN T C 1
ATOM 635 O O . ASN A 1 83 ? 36.407 37.522 28.664 1.00 12.49 101 ASN T O 1
ATOM 640 N N . ASP A 1 84 ? 38.448 36.913 29.395 1.00 11.92 102 ASP T N 1
ATOM 641 C CA . ASP A 1 84 ? 39.151 38.009 28.752 1.00 15.91 102 ASP T CA 1
ATOM 642 C C . ASP A 1 84 ? 39.453 37.682 27.292 1.00 8.52 102 ASP T C 1
ATOM 643 O O . ASP A 1 84 ? 40.608 37.493 26.907 1.00 12.12 102 ASP T O 1
ATOM 648 N N . ILE A 1 85 ? 38.418 37.665 26.464 1.00 12.27 103 ILE T N 1
ATOM 649 C CA . ILE A 1 85 ? 38.592 37.365 25.050 1.00 14.21 103 ILE T CA 1
ATOM 650 C C . ILE A 1 85 ? 37.684 38.277 24.222 1.00 21.55 103 ILE T C 1
ATOM 651 O O . ILE A 1 85 ? 36.589 38.666 24.663 1.00 12.60 103 ILE T O 1
ATOM 656 N N . MET A 1 86 ? 38.152 38.639 23.034 1.00 13.52 104 MET T N 1
ATOM 657 C CA . MET A 1 86 ? 37.403 39.523 22.166 1.00 11.16 104 MET T CA 1
ATOM 658 C C . MET A 1 86 ? 37.616 39.133 20.709 1.00 14.41 104 MET T C 1
ATOM 659 O O . MET A 1 86 ? 38.698 38.676 20.336 1.00 11.36 104 MET T O 1
ATOM 664 N N . LEU A 1 87 ? 36.569 39.303 19.909 1.00 12.73 105 LEU T N 1
ATOM 665 C CA . LEU A 1 87 ? 36.591 39.003 18.481 1.00 10.88 105 LEU T CA 1
ATOM 666 C C . LEU A 1 87 ? 36.388 40.288 17.672 1.00 14.60 105 LEU T C 1
ATOM 667 O O . LEU A 1 87 ? 35.497 41.088 17.954 1.00 11.04 105 LEU T O 1
ATOM 672 N N . ILE A 1 88 ? 37.227 40.464 16.661 1.00 10.19 106 ILE T N 1
ATOM 673 C CA . ILE A 1 88 ? 37.167 41.620 15.790 1.00 17.64 106 ILE T CA 1
ATOM 674 C C . ILE A 1 88 ? 36.941 41.156 14.357 1.00 12.38 106 ILE T C 1
ATOM 675 O O . ILE A 1 88 ? 37.645 40.265 13.891 1.00 13.16 106 ILE T O 1
ATOM 680 N N . LYS A 1 89 ? 35.927 41.689 13.683 1.00 10.84 107 LYS T N 1
ATOM 681 C CA . LYS A 1 89 ? 35.721 41.333 12.288 1.00 9.22 107 LYS T CA 1
ATOM 682 C C . LYS A 1 89 ? 36.260 42.509 11.492 1.00 10.59 107 LYS T C 1
ATOM 683 O O . LYS A 1 89 ? 35.882 43.652 11.741 1.00 10.88 107 LYS T O 1
ATOM 689 N N . LEU A 1 90 ? 37.159 42.233 10.555 1.00 9.45 108 LEU T N 1
ATOM 690 C CA . LEU A 1 90 ? 37.763 43.280 9.735 1.00 8.02 108 LEU T CA 1
ATOM 691 C C . LEU A 1 90 ? 36.735 43.797 8.720 1.00 9.63 108 LEU T C 1
ATOM 692 O O . LEU A 1 90 ? 35.830 43.068 8.330 1.00 10.54 108 LEU T O 1
ATOM 697 N N . SER A 1 91 ? 36.830 45.067 8.343 1.00 14.91 109 SER T N 1
ATOM 698 C CA . SER A 1 91 ? 35.888 45.617 7.376 1.00 20.33 109 SER T CA 1
ATOM 699 C C . SER A 1 91 ? 36.114 45.055 5.963 1.00 18.93 109 SER T C 1
ATOM 700 O O . SER A 1 91 ? 35.215 45.096 5.125 1.00 14.28 109 SER T O 1
ATOM 703 N N . SER A 1 92 ? 37.311 44.513 5.731 1.00 13.54 110 SER T N 1
ATOM 704 C CA . SER A 1 92 ? 37.693 43.887 4.459 1.00 17.90 110 SER T CA 1
ATOM 705 C C . SER A 1 92 ? 38.578 42.695 4.815 1.00 25.91 110 SER T C 1
ATOM 706 O O . SER A 1 92 ? 39.321 42.740 5.801 1.00 14.07 110 SER T O 1
ATOM 709 N N . PRO A 1 93 ? 38.519 41.616 4.016 1.00 20.70 111 PRO T N 1
ATOM 710 C CA . PRO A 1 93 ? 39.348 40.446 4.307 1.00 11.67 111 PRO T CA 1
ATOM 711 C C . PRO A 1 93 ? 40.808 40.801 4.132 1.00 13.43 111 PRO T C 1
ATOM 712 O O . PRO A 1 93 ? 41.153 41.679 3.341 1.00 13.30 111 PRO T O 1
ATOM 716 N N . ALA A 1 94 ? 41.658 40.140 4.901 1.00 14.01 112 ALA T N 1
ATOM 717 C CA . ALA A 1 94 ? 43.095 40.339 4.814 1.00 15.32 112 ALA T CA 1
ATOM 718 C C . ALA A 1 94 ? 43.577 39.490 3.623 1.00 13.63 112 ALA T C 1
ATOM 719 O O . ALA A 1 94 ? 42.947 38.495 3.268 1.00 11.38 112 ALA T O 1
ATOM 721 N N . THR A 1 95 ? 44.664 39.895 2.985 1.00 14.47 113 THR T N 1
ATOM 722 C CA . THR A 1 95 ? 45.193 39.133 1.865 1.00 8.21 113 THR T CA 1
ATOM 723 C C . THR A 1 95 ? 46.272 38.200 2.392 1.00 12.37 113 THR T C 1
ATOM 724 O O . THR A 1 95 ? 47.316 38.652 2.880 1.00 11.88 113 THR T O 1
ATOM 728 N N . LEU A 1 96 ? 46.016 36.901 2.303 1.00 12.14 114 LEU T N 1
ATOM 729 C CA . LEU A 1 96 ? 46.966 35.907 2.785 1.00 15.62 114 LEU T CA 1
ATOM 730 C C . LEU A 1 96 ? 48.067 35.663 1.733 1.00 23.17 114 LEU T C 1
ATOM 731 O O . LEU A 1 96 ? 47.785 35.658 0.533 1.00 19.13 114 LEU T O 1
ATOM 736 N N . ASN A 1 97 ? 49.311 35.540 2.209 1.00 23.93 115 ASN T N 1
ATOM 737 C CA . ASN A 1 97 ? 50.543 35.307 1.417 1.00 17.01 115 ASN T CA 1
ATOM 738 C C . ASN A 1 97 ? 51.625 34.924 2.475 1.00 28.44 115 ASN T C 1
ATOM 739 O O . ASN A 1 97 ? 51.296 34.462 3.566 1.00 28.91 115 ASN T O 1
ATOM 744 N N . SER A 1 98 ? 52.897 35.201 2.210 1.00 25.22 116 SER T N 1
ATOM 745 C CA . SER A 1 98 ? 53.970 34.847 3.152 1.00 20.04 116 SER T CA 1
ATOM 746 C C . SER A 1 98 ? 54.012 35.524 4.546 1.00 21.45 116 SER T C 1
ATOM 747 O O . SER A 1 98 ? 54.353 34.893 5.555 1.00 19.14 116 SER T O 1
ATOM 750 N N . ARG A 1 99 ? 53.735 36.817 4.604 1.00 20.34 117 ARG T N 1
ATOM 751 C CA . ARG A 1 99 ? 53.781 37.534 5.873 1.00 19.35 117 ARG T CA 1
ATOM 752 C C . ARG A 1 99 ? 52.445 37.571 6.625 1.00 29.97 117 ARG T C 1
ATOM 753 O O . ARG A 1 99 ? 52.396 37.996 7.779 1.00 22.61 117 ARG T O 1
ATOM 761 N N . VAL A 1 100 ? 51.364 37.154 5.973 1.00 17.13 118 VAL T N 1
ATOM 762 C CA . VAL A 1 100 ? 50.053 37.176 6.611 1.00 13.26 118 VAL T CA 1
ATOM 763 C C . VAL A 1 100 ? 49.436 35.795 6.476 1.00 16.79 118 VAL T C 1
ATOM 764 O O . VAL A 1 100 ? 49.208 35.328 5.366 1.00 17.27 118 VAL T O 1
ATOM 768 N N . ALA A 1 101 ? 49.200 35.145 7.611 1.00 14.50 119 ALA T N 1
ATOM 769 C CA . ALA A 1 101 ? 48.622 33.805 7.658 1.00 14.02 119 ALA T CA 1
ATOM 770 C C . ALA A 1 101 ? 47.740 33.661 8.894 1.00 19.24 119 ALA T C 1
ATOM 771 O O . ALA A 1 101 ? 47.787 34.493 9.808 1.00 20.77 119 ALA T O 1
ATOM 773 N N . THR A 1 102 ? 46.963 32.588 8.948 1.00 15.09 120 THR T N 1
ATOM 774 C CA . THR A 1 102 ? 46.064 32.369 10.078 1.00 22.65 120 THR T CA 1
ATOM 775 C C . THR A 1 102 ? 46.596 31.362 11.107 1.00 25.52 120 THR T C 1
ATOM 776 O O . THR A 1 102 ? 47.420 30.513 10.782 1.00 20.64 120 THR T O 1
ATOM 780 N N . VAL A 1 103 ? 46.163 31.485 12.356 1.00 16.51 121 VAL T N 1
ATOM 781 C CA . VAL A 1 103 ? 46.574 30.522 13.363 1.00 13.65 121 VAL T CA 1
ATOM 782 C C . VAL A 1 103 ? 45.355 29.642 13.620 1.00 20.08 121 VAL T C 1
ATOM 783 O O . VAL A 1 103 ? 44.207 30.066 13.465 1.00 19.13 121 VAL T O 1
ATOM 787 N N . SER A 1 104 ? 45.617 28.391 13.945 1.00 15.35 122 SER T N 1
ATOM 788 C CA . SER A 1 104 ? 44.569 27.426 14.182 1.00 20.98 122 SER T CA 1
ATOM 789 C C . SER A 1 104 ? 44.055 27.395 15.636 1.00 23.70 122 SER T C 1
ATOM 790 O O . SER A 1 104 ? 44.819 27.573 16.580 1.00 18.84 122 SER T O 1
ATOM 793 N N . LEU A 1 105 ? 42.754 27.189 15.805 1.00 17.55 123 LEU T N 1
ATOM 794 C CA . LEU A 1 105 ? 42.160 27.086 17.133 1.00 15.26 123 LEU T CA 1
ATOM 795 C C . LEU A 1 105 ? 42.445 25.669 17.638 1.00 22.47 123 LEU T C 1
ATOM 796 O O . LEU A 1 105 ? 42.674 24.756 16.840 1.00 21.58 123 LEU T O 1
ATOM 801 N N . PRO A 1 106 ? 42.468 25.470 18.969 1.00 27.18 124 PRO T N 1
ATOM 802 C CA . PRO A 1 106 ? 42.734 24.141 19.537 1.00 23.16 124 PRO T CA 1
ATOM 803 C C . PRO A 1 106 ? 41.530 23.191 19.553 1.00 22.32 124 PRO T C 1
ATOM 804 O O . PRO A 1 106 ? 40.394 23.631 19.705 1.00 25.37 124 PRO T O 1
ATOM 808 N N . ARG A 1 107 ? 41.779 21.894 19.365 1.00 31.35 125 ARG T N 1
ATOM 809 C CA . ARG A 1 107 ? 40.709 20.879 19.400 1.00 37.86 125 ARG T CA 1
ATOM 810 C C . ARG A 1 107 ? 40.335 20.637 20.863 1.00 41.41 125 ARG T C 1
ATOM 811 O O . ARG A 1 107 ? 39.174 20.370 21.207 1.00 30.14 125 ARG T O 1
ATOM 819 N N . SER A 1 108 ? 41.363 20.685 21.702 1.00 31.52 127 SER T N 1
ATOM 820 C CA . SER A 1 108 ? 41.233 20.484 23.125 1.00 36.03 127 SER T CA 1
ATOM 821 C C . SER A 1 108 ? 42.309 21.332 23.798 1.00 27.18 127 SER T C 1
ATOM 822 O O . SER A 1 108 ? 43.120 21.972 23.117 1.00 23.19 127 SER T O 1
ATOM 825 N N . CYS A 1 109 ? 42.303 21.320 25.130 1.00 28.95 128 CYS T N 1
ATOM 826 C CA . CYS A 1 109 ? 43.239 22.081 25.943 1.00 25.35 128 CYS T CA 1
ATOM 827 C C . CYS A 1 109 ? 44.617 21.445 26.000 1.00 27.45 128 CYS T C 1
ATOM 828 O O . CYS A 1 109 ? 44.752 20.223 25.874 1.00 38.60 128 CYS T O 1
ATOM 831 N N . ALA A 1 110 ? 45.644 22.276 26.143 1.00 26.78 129 ALA T N 1
ATOM 832 C CA . ALA A 1 110 ? 47.008 21.784 26.207 1.00 22.31 129 ALA T CA 1
ATOM 833 C C . ALA A 1 110 ? 47.270 21.186 27.579 1.00 27.48 129 ALA T C 1
ATOM 834 O O . ALA A 1 110 ? 46.698 21.621 28.584 1.00 32.42 129 ALA T O 1
ATOM 836 N N . ALA A 1 111 ? 48.107 20.162 27.618 1.00 28.84 130 ALA T N 1
ATOM 837 C CA . ALA A 1 111 ? 48.456 19.531 28.878 1.00 28.47 130 ALA T CA 1
ATOM 838 C C . ALA A 1 111 ? 49.587 20.368 29.479 1.00 30.75 130 ALA T C 1
ATOM 839 O O . ALA A 1 111 ? 50.264 21.108 28.754 1.00 24.78 130 ALA T O 1
ATOM 841 N N . ALA A 1 112 ? 49.794 20.253 30.791 1.00 27.41 132 ALA T N 1
ATOM 842 C CA . ALA A 1 112 ? 50.861 20.982 31.471 1.00 20.55 132 ALA T CA 1
ATOM 843 C C . ALA A 1 112 ? 52.190 20.512 30.906 1.00 23.29 132 ALA T C 1
ATOM 844 O O . ALA A 1 112 ? 52.310 19.367 30.483 1.00 30.49 132 ALA T O 1
ATOM 846 N N . GLY A 1 113 ? 53.169 21.407 30.846 1.00 22.48 133 GLY T N 1
ATOM 847 C CA . GLY A 1 113 ? 54.473 21.044 30.326 1.00 20.26 133 GLY T CA 1
ATOM 848 C C . GLY A 1 113 ? 54.640 21.322 28.850 1.00 14.86 133 GLY T C 1
ATOM 849 O O . GLY A 1 113 ? 55.764 21.419 28.361 1.00 26.80 133 GLY T O 1
ATOM 850 N N . THR A 1 114 ? 53.531 21.445 28.133 1.00 23.72 134 THR T N 1
ATOM 851 C CA . THR A 1 114 ? 53.580 21.727 26.700 1.00 20.38 134 THR T CA 1
ATOM 852 C C . THR A 1 114 ? 54.334 23.037 26.462 1.00 25.35 134 THR T C 1
ATOM 853 O O . THR A 1 114 ? 54.088 24.023 27.172 1.00 19.37 134 THR T O 1
ATOM 857 N N . GLU A 1 115 ? 55.266 23.036 25.502 1.00 21.75 135 GLU T N 1
ATOM 858 C CA . GLU A 1 115 ? 56.036 24.236 25.198 1.00 22.28 135 GLU T CA 1
ATOM 859 C C . GLU A 1 115 ? 55.289 25.077 24.181 1.00 26.63 135 GLU T C 1
ATOM 860 O O . GLU A 1 115 ? 54.804 24.560 23.173 1.00 22.16 135 GLU T O 1
ATOM 866 N N . CYS A 1 116 ? 55.200 26.371 24.447 1.00 22.22 136 CYS T N 1
ATOM 867 C CA . CYS A 1 116 ? 54.493 27.273 23.551 1.00 20.56 136 CYS T CA 1
ATOM 868 C C . CYS A 1 116 ? 55.372 28.435 23.155 1.00 18.17 136 CYS T C 1
ATOM 869 O O . CYS A 1 116 ? 56.459 28.636 23.715 1.00 17.27 136 CYS T O 1
ATOM 872 N N . LEU A 1 117 ? 54.891 29.196 22.177 1.00 10.99 137 LEU T N 1
ATOM 873 C CA . LEU A 1 117 ? 55.599 30.358 21.669 1.00 13.81 137 LEU T CA 1
ATOM 874 C C . LEU A 1 117 ? 54.742 31.592 21.874 1.00 16.55 137 LEU T C 1
ATOM 875 O O . LEU A 1 117 ? 53.618 31.665 21.376 1.00 13.51 137 LEU T O 1
ATOM 880 N N . ILE A 1 118 ? 55.275 32.548 22.623 1.00 13.64 138 ILE T N 1
ATOM 881 C CA . ILE A 1 118 ? 54.594 33.801 22.933 1.00 23.04 138 ILE T CA 1
ATOM 882 C C . ILE A 1 118 ? 55.300 34.919 22.173 1.00 16.31 138 ILE T C 1
ATOM 883 O O . ILE A 1 118 ? 56.511 34.866 21.980 1.00 14.24 138 ILE T O 1
ATOM 888 N N . SER A 1 119 ? 54.556 35.925 21.743 1.00 9.46 139 SER T N 1
ATOM 889 C CA . SER A 1 119 ? 55.158 37.013 20.993 1.00 16.33 139 SER T CA 1
ATOM 890 C C . SER A 1 119 ? 54.434 38.345 21.156 1.00 11.89 139 SER T C 1
ATOM 891 O O . SER A 1 119 ? 53.250 38.388 21.498 1.00 13.96 139 SER T O 1
ATOM 894 N N . GLY A 1 120 ? 55.157 39.432 20.920 1.00 11.17 140 GLY T N 1
ATOM 895 C CA . GLY A 1 120 ? 54.560 40.742 21.042 1.00 10.03 140 GLY T CA 1
ATOM 896 C C . GLY A 1 120 ? 55.586 41.844 20.995 1.00 6.00 140 GLY T C 1
ATOM 897 O O . GLY A 1 120 ? 56.783 41.575 20.957 1.00 11.05 140 GLY T O 1
ATOM 898 N N . TRP A 1 121 ? 55.108 43.085 20.974 1.00 11.03 141 TRP T N 1
ATOM 899 C CA . TRP A 1 121 ? 55.963 44.270 20.934 1.00 9.93 141 TRP T CA 1
ATOM 900 C C . TRP A 1 121 ? 55.958 44.976 22.289 1.00 10.55 141 TRP T C 1
ATOM 901 O O . TRP A 1 121 ? 56.241 46.168 22.371 1.00 15.50 141 TRP T O 1
ATOM 912 N N . GLY A 1 122 ? 55.635 44.242 23.348 1.00 11.70 142 GLY T N 1
ATOM 913 C CA . GLY A 1 122 ? 55.577 44.837 24.675 1.00 6.00 142 GLY T CA 1
ATOM 914 C C . GLY A 1 122 ? 56.912 45.087 25.348 1.00 12.08 142 GLY T C 1
ATOM 915 O O . GLY A 1 122 ? 57.966 44.728 24.821 1.00 22.78 142 GLY T O 1
ATOM 916 N N . ASN A 1 123 ? 56.856 45.651 26.547 1.00 13.89 143 ASN T N 1
ATOM 917 C CA . ASN A 1 123 ? 58.038 45.970 27.345 1.00 11.92 143 ASN T CA 1
ATOM 918 C C . ASN A 1 123 ? 58.970 44.774 27.478 1.00 14.36 143 ASN T C 1
ATOM 919 O O . ASN A 1 123 ? 58.511 43.637 27.664 1.00 16.80 143 ASN T O 1
ATOM 924 N N . THR A 1 124 ? 60.267 45.019 27.303 1.00 12.02 144 THR T N 1
ATOM 925 C CA . THR A 1 124 ? 61.277 43.965 27.401 1.00 15.08 144 THR T CA 1
ATOM 926 C C . THR A 1 124 ? 61.997 44.007 28.750 1.00 14.00 144 THR T C 1
ATOM 927 O O . THR A 1 124 ? 62.961 43.281 28.977 1.00 17.32 144 THR T O 1
ATOM 931 N N . LYS A 1 125 ? 61.500 44.831 29.658 1.00 17.83 145 LYS T N 1
ATOM 932 C CA . LYS A 1 125 ? 62.108 44.939 30.972 1.00 26.56 145 LYS T CA 1
ATOM 933 C C . LYS A 1 125 ? 61.070 44.750 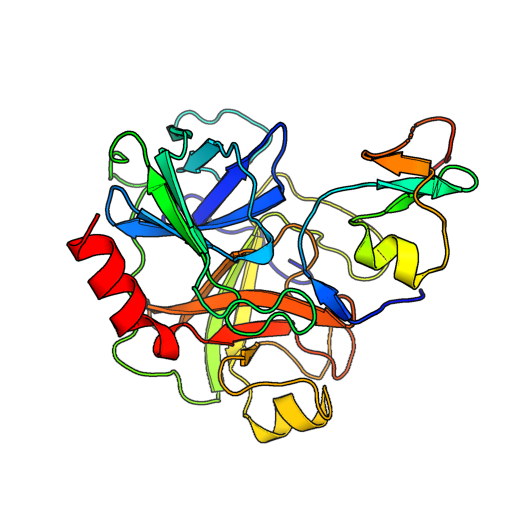32.079 1.00 21.51 145 LYS T C 1
ATOM 934 O O . LYS A 1 125 ? 59.893 45.082 31.912 1.00 18.79 145 LYS T O 1
ATOM 940 N N . SER A 1 126 ? 61.502 44.199 33.209 1.00 26.66 146 SER T N 1
ATOM 941 C CA . SER A 1 126 ? 60.597 43.982 34.320 1.00 20.07 146 SER T CA 1
ATOM 942 C C . SER A 1 126 ? 60.719 45.072 35.373 1.00 29.14 146 SER T C 1
ATOM 943 O O . SER A 1 126 ? 59.859 45.184 36.237 1.00 32.91 146 SER T O 1
ATOM 946 N N . SER A 1 127 ? 61.773 45.885 35.306 1.00 34.83 147 SER T N 1
ATOM 947 C CA . SER A 1 127 ? 61.951 46.947 36.301 1.00 26.72 147 SER T CA 1
ATOM 948 C C . SER A 1 127 ? 61.954 48.315 35.650 1.00 24.22 147 SER T C 1
ATOM 949 O O . SER A 1 127 ? 61.416 49.281 36.195 1.00 28.16 147 SER T O 1
ATOM 952 N N . GLY A 1 128 ? 62.645 48.412 34.525 1.00 23.15 148 GLY T N 1
ATOM 953 C CA . GLY A 1 128 ? 62.688 49.666 33.812 1.00 25.72 148 GLY T CA 1
ATOM 954 C C . GLY A 1 128 ? 61.702 49.592 32.667 1.00 25.31 148 GLY T C 1
ATOM 955 O O . GLY A 1 128 ? 60.654 48.947 32.774 1.00 23.09 148 GLY T O 1
ATOM 956 N N . SER A 1 129 ? 62.069 50.191 31.545 1.00 19.02 149 SER T N 1
ATOM 957 C CA . SER A 1 129 ? 61.207 50.200 30.379 1.00 19.71 149 SER T CA 1
ATOM 958 C C . SER A 1 129 ? 61.997 50.305 29.097 1.00 27.76 149 SER T C 1
ATOM 959 O O . SER A 1 129 ? 62.968 51.052 29.022 1.00 21.45 149 SER T O 1
ATOM 962 N N . SER A 1 130 ? 61.592 49.523 28.107 1.00 20.08 150 SER T N 1
ATOM 963 C CA . SER A 1 130 ? 62.231 49.536 26.810 1.00 14.42 150 SER T CA 1
ATOM 964 C C . SER A 1 130 ? 61.261 48.835 25.889 1.00 18.81 150 SER T C 1
ATOM 965 O O . SER A 1 130 ? 60.846 47.710 26.165 1.00 19.26 150 SER T O 1
ATOM 968 N N . TYR A 1 131 ? 60.827 49.533 24.854 1.00 13.56 151 TYR T N 1
ATOM 9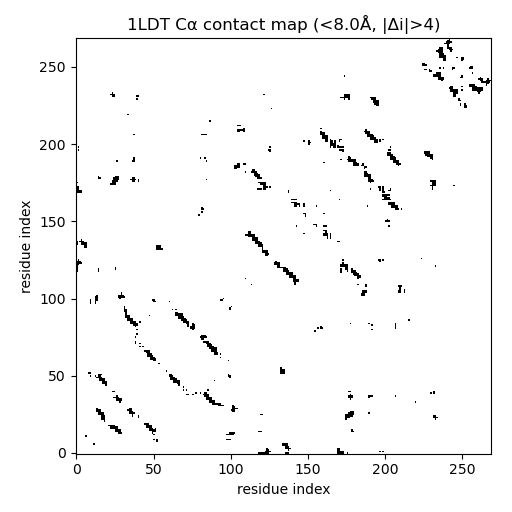69 C CA . TYR A 1 131 ? 59.894 48.964 23.904 1.00 10.46 151 TYR T CA 1
ATOM 970 C C . TYR A 1 131 ? 60.620 48.749 22.598 1.00 15.34 151 TYR T C 1
ATOM 971 O O . TYR A 1 131 ? 61.232 49.664 22.059 1.00 19.54 151 TYR T O 1
ATOM 980 N N . PRO A 1 132 ? 60.581 47.516 22.085 1.00 12.54 152 PRO T N 1
ATOM 981 C CA . PRO A 1 132 ? 61.259 47.173 20.836 1.00 9.85 152 PRO T CA 1
ATOM 982 C C . PRO A 1 132 ? 60.556 47.564 19.538 1.00 14.82 152 PRO T C 1
ATOM 983 O O . PRO A 1 132 ? 59.345 47.760 19.505 1.00 13.29 152 PRO T O 1
ATOM 987 N N . SER A 1 133 ? 61.345 47.733 18.480 1.00 15.97 153 SER T N 1
ATOM 988 C CA . SER A 1 133 ? 60.793 48.032 17.166 1.00 19.57 153 SER T CA 1
ATOM 989 C C . SER A 1 133 ? 60.351 46.688 16.587 1.00 14.21 153 SER T C 1
ATOM 990 O O . SER A 1 133 ? 59.274 46.571 16.019 1.00 13.03 153 SER T O 1
ATOM 993 N N . LEU A 1 134 ? 61.200 45.679 16.751 1.00 12.20 154 LEU T N 1
ATOM 994 C CA . LEU A 1 134 ? 60.938 44.349 16.221 1.00 12.26 154 LEU T CA 1
ATOM 995 C C . LEU A 1 134 ? 60.161 43.446 17.169 1.00 21.37 154 LEU T C 1
ATOM 996 O O . LEU A 1 134 ? 60.292 43.539 18.398 1.00 14.99 154 LEU T O 1
ATOM 1001 N N . LEU A 1 135 ? 59.362 42.567 16.572 1.00 18.64 155 LEU T N 1
ATOM 1002 C CA . LEU A 1 135 ? 58.552 41.599 17.300 1.00 12.13 155 LEU T CA 1
ATOM 1003 C C . LEU A 1 135 ? 59.462 40.668 18.092 1.00 16.08 155 LEU T C 1
ATOM 1004 O O . LEU A 1 135 ? 60.460 40.166 17.572 1.00 13.89 155 LEU T O 1
ATOM 1009 N N . GLN A 1 136 ? 59.099 40.442 19.350 1.00 10.22 156 GLN T N 1
ATOM 1010 C CA . GLN A 1 136 ? 59.850 39.576 20.247 1.00 9.90 156 GLN T CA 1
ATOM 1011 C C . GLN A 1 136 ? 59.125 38.251 20.425 1.00 8.81 156 GLN T C 1
ATOM 1012 O O . GLN A 1 136 ? 57.898 38.201 20.412 1.00 12.18 156 GLN T O 1
ATOM 1020 N N . CYS A 1 137 ? 59.895 37.189 20.607 1.00 12.54 157 CYS T N 1
ATOM 1021 C CA . CYS A 1 137 ? 59.382 35.838 20.765 1.00 6.89 157 CYS T CA 1
ATOM 1022 C C . CYS A 1 137 ? 59.914 35.239 22.048 1.00 11.60 157 CYS T C 1
ATOM 1023 O O . CYS A 1 137 ? 61.010 35.583 22.481 1.00 16.92 157 CYS T O 1
ATOM 1026 N N . LEU A 1 138 ? 59.170 34.292 22.608 1.00 15.28 158 LEU T N 1
ATOM 1027 C CA . LEU A 1 138 ? 59.551 33.627 23.849 1.00 14.14 158 LEU T CA 1
ATOM 1028 C C . LEU A 1 138 ? 58.966 32.230 23.929 1.00 13.44 158 LEU T C 1
ATOM 1029 O O . LEU A 1 138 ? 57.773 32.060 23.698 1.00 17.89 158 LEU T O 1
ATOM 1034 N N . LYS A 1 139 ? 59.791 31.232 24.240 1.00 15.48 159 LYS T N 1
ATOM 1035 C CA . LYS A 1 139 ? 59.293 29.857 24.406 1.00 19.44 159 LYS T CA 1
ATOM 1036 C C . LYS A 1 139 ? 59.086 29.634 25.904 1.00 17.97 159 LYS T C 1
ATOM 1037 O O . LYS A 1 139 ? 60.000 29.852 26.698 1.00 22.72 159 LYS T O 1
ATOM 1043 N N . ALA A 1 140 ? 57.889 29.212 26.286 1.00 20.33 160 ALA T N 1
ATOM 1044 C CA . ALA A 1 140 ? 57.558 28.989 27.686 1.00 24.60 160 ALA T CA 1
ATOM 1045 C C . ALA A 1 140 ? 56.524 27.878 27.771 1.00 20.72 160 ALA T C 1
ATOM 1046 O O . ALA A 1 140 ? 55.696 27.732 26.878 1.00 17.46 160 ALA T O 1
ATOM 1048 N N . PRO A 1 141 ? 56.602 27.047 28.824 1.00 18.45 161 PRO T N 1
ATOM 1049 C CA . PRO A 1 141 ? 55.695 25.923 29.076 1.00 22.41 161 PRO T CA 1
ATOM 1050 C C . PRO A 1 141 ? 54.406 26.285 29.810 1.00 20.00 161 PRO T C 1
ATOM 1051 O O . PRO A 1 141 ? 54.391 27.173 30.683 1.00 15.01 161 PRO T O 1
ATOM 1055 N N . VAL A 1 142 ? 53.334 25.571 29.473 1.00 16.29 162 VAL T N 1
ATOM 1056 C CA . VAL A 1 142 ? 52.057 25.771 30.147 1.00 10.91 162 VAL T CA 1
ATOM 1057 C C . VAL A 1 142 ? 52.255 25.159 31.533 1.00 21.05 162 VAL T C 1
ATOM 1058 O O . VAL A 1 142 ? 52.727 24.029 31.650 1.00 29.24 162 VAL T O 1
ATOM 1062 N N . LEU A 1 143 ? 51.943 25.898 32.584 1.00 24.14 163 LEU T N 1
ATOM 1063 C CA . LEU A 1 143 ? 52.111 25.385 33.942 1.00 12.00 163 LEU T CA 1
ATOM 1064 C C . LEU A 1 143 ? 50.893 24.628 34.419 1.00 21.76 163 LEU T C 1
ATOM 1065 O O . LEU A 1 143 ? 49.793 24.823 33.910 1.00 21.92 163 LEU T O 1
ATOM 1070 N N . SER A 1 144 ? 51.082 23.794 35.435 1.00 20.34 164 SER T N 1
ATOM 1071 C CA . SER A 1 144 ? 49.979 23.028 36.001 1.00 18.41 164 SER T CA 1
ATOM 1072 C C . SER A 1 144 ? 48.987 23.966 36.689 1.00 16.44 164 SER T C 1
ATOM 1073 O O . SER A 1 144 ? 49.319 25.100 37.073 1.00 18.47 164 SER T O 1
ATOM 1076 N N . ASP A 1 145 ? 47.775 23.473 36.874 1.00 20.50 165 ASP T N 1
ATOM 1077 C CA . ASP A 1 145 ? 46.741 24.250 37.521 1.00 19.69 165 ASP T CA 1
ATOM 1078 C C . ASP A 1 145 ? 47.088 24.520 38.988 1.00 23.01 165 ASP T C 1
ATOM 1079 O O . ASP A 1 145 ? 46.843 25.615 39.498 1.00 25.19 165 ASP T O 1
ATOM 1084 N N . SER A 1 146 ? 47.657 23.535 3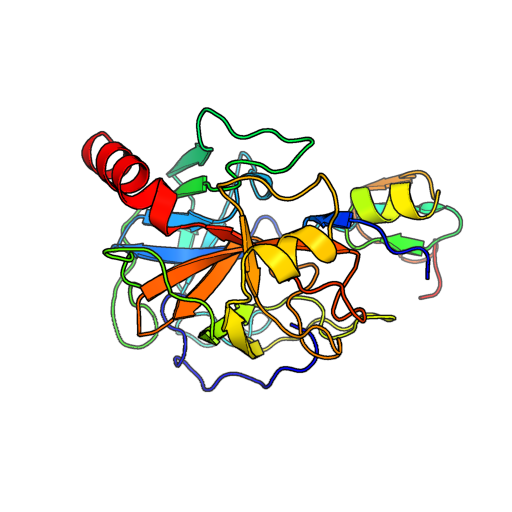9.672 1.00 25.46 166 SER T N 1
ATOM 1085 C CA . SER A 1 146 ? 48.024 23.701 41.077 1.00 23.28 166 SER T CA 1
ATOM 1086 C C . SER A 1 146 ? 49.099 24.777 41.267 1.00 15.11 166 SER T C 1
ATOM 1087 O O . SER A 1 146 ? 49.036 25.554 42.229 1.00 24.07 166 SER T O 1
ATOM 1090 N N . SER A 1 147 ? 50.086 24.802 40.367 1.00 14.46 167 SER T N 1
ATOM 1091 C CA . SER A 1 147 ? 51.166 25.792 40.413 1.00 19.24 167 SER T CA 1
ATOM 1092 C C . SER A 1 147 ? 50.632 27.183 40.149 1.00 17.69 167 SER T C 1
ATOM 1093 O O . SER A 1 147 ? 51.092 28.160 40.742 1.00 20.93 167 SER T O 1
ATOM 1096 N N . CYS A 1 148 ? 49.710 27.274 39.195 1.00 16.88 168 CYS T N 1
ATOM 1097 C CA . CYS A 1 148 ? 49.098 28.539 38.824 1.00 12.42 168 CYS T CA 1
ATOM 1098 C C . CYS A 1 148 ? 48.314 29.075 40.017 1.00 19.20 168 CYS T C 1
ATOM 1099 O O . CYS A 1 148 ? 48.497 30.227 40.434 1.00 18.24 168 CYS T O 1
ATOM 1102 N N . LYS A 1 149 ? 47.499 28.209 40.617 1.00 21.38 169 LYS T N 1
ATOM 1103 C CA . LYS A 1 149 ? 46.696 28.604 41.759 1.00 17.32 169 LYS T CA 1
ATOM 1104 C C . LYS A 1 149 ? 47.497 28.920 43.018 1.00 24.78 169 LYS T C 1
ATOM 1105 O O . LYS A 1 149 ? 47.079 29.763 43.812 1.00 23.17 169 LYS T O 1
ATOM 1111 N N . SER A 1 150 ? 48.638 28.265 43.225 1.00 18.71 170 SER T N 1
ATOM 1112 C CA . SER A 1 150 ? 49.428 28.592 44.408 1.00 30.08 170 SER T CA 1
ATOM 1113 C C . SER A 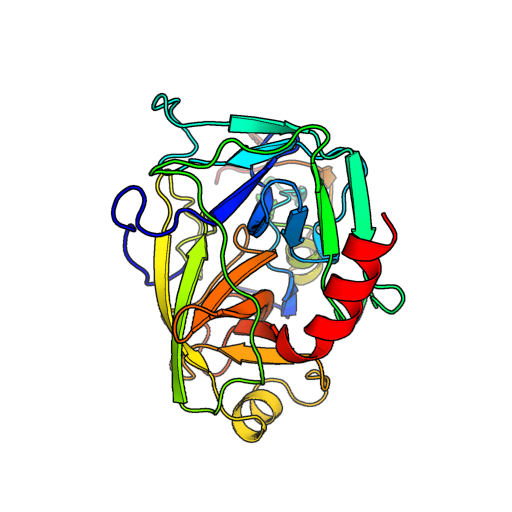1 150 ? 50.151 29.924 44.205 1.00 20.06 170 SER T C 1
ATOM 1114 O O . SER A 1 150 ? 50.397 30.652 45.167 1.00 22.53 170 SER T O 1
ATOM 1117 N N . SER A 1 151 ? 50.431 30.269 42.945 1.00 25.20 171 SER T N 1
ATOM 1118 C CA . SER A 1 151 ? 51.096 31.536 42.616 1.00 23.84 171 SER T CA 1
ATOM 1119 C C . SER A 1 151 ? 50.172 32.731 42.781 1.00 17.34 171 SER T C 1
ATOM 1120 O O . SER A 1 151 ? 50.625 33.827 43.122 1.00 20.59 171 SER T O 1
ATOM 1123 N N . TYR A 1 152 ? 48.895 32.532 42.468 1.00 16.48 172 TYR T N 1
ATOM 1124 C CA . TYR A 1 152 ? 47.896 33.599 42.571 1.00 20.21 172 TYR T CA 1
ATOM 1125 C C . TYR A 1 152 ? 46.670 33.095 43.325 1.00 20.15 172 TYR T C 1
ATOM 1126 O O . TYR A 1 152 ? 45.601 32.925 42.739 1.00 22.47 172 TYR T O 1
ATOM 1135 N N . PRO A 1 153 ? 46.799 32.920 44.651 1.00 31.10 173 PRO T N 1
ATOM 1136 C CA . PRO A 1 153 ? 45.720 32.435 45.525 1.00 19.48 173 PRO T CA 1
ATOM 1137 C C . PRO A 1 153 ? 44.420 33.213 45.380 1.00 14.96 173 PRO T C 1
ATOM 1138 O O . PRO A 1 153 ? 44.391 34.429 45.535 1.00 15.77 173 PRO T O 1
ATOM 1142 N N . GLY A 1 154 ? 43.347 32.497 45.068 1.00 16.18 174 GLY T N 1
ATOM 1143 C CA . GLY A 1 154 ? 42.043 33.117 44.920 1.00 17.73 174 GLY T CA 1
ATOM 1144 C C . GLY A 1 154 ? 41.850 34.041 43.730 1.00 24.16 174 GLY T C 1
ATOM 1145 O O . GLY A 1 154 ? 40.868 34.785 43.689 1.00 24.25 174 GLY T O 1
ATOM 1146 N N . GLN A 1 155 ? 42.735 33.976 42.739 1.00 18.12 175 GLN T N 1
ATOM 1147 C CA . GLN A 1 155 ? 42.604 34.857 41.582 1.00 19.09 175 GLN T CA 1
ATOM 1148 C C . GLN A 1 155 ? 42.491 34.161 40.244 1.00 18.71 175 GLN T C 1
ATOM 1149 O O . GLN A 1 155 ? 42.237 34.809 39.232 1.00 19.52 175 GLN T O 1
ATOM 1157 N N . ILE A 1 156 ? 42.722 32.858 40.223 1.00 16.68 176 ILE T N 1
ATOM 1158 C CA . ILE A 1 156 ? 42.673 32.093 38.982 1.00 21.27 176 ILE T CA 1
ATOM 1159 C C . ILE A 1 156 ? 41.312 31.446 38.753 1.00 13.54 176 ILE T C 1
ATOM 1160 O O . ILE A 1 156 ? 40.830 30.685 39.595 1.00 18.13 176 ILE T O 1
ATOM 1165 N N . THR A 1 157 ? 40.677 31.773 37.634 1.00 14.40 177 THR T N 1
ATOM 1166 C CA . THR A 1 157 ? 39.380 31.201 37.310 1.00 15.98 177 THR T CA 1
ATOM 1167 C C . THR A 1 157 ? 39.589 29.998 36.387 1.00 12.34 177 THR T C 1
ATOM 1168 O O . THR A 1 157 ? 40.716 29.692 35.977 1.00 17.45 177 THR T O 1
ATOM 1172 N N . GLY A 1 158 ? 38.502 29.311 36.064 1.00 18.92 178 GLY T N 1
ATOM 1173 C CA . GLY A 1 158 ? 38.601 28.176 35.174 1.00 12.74 178 GLY T CA 1
ATOM 1174 C C . GLY A 1 158 ? 38.911 28.584 33.742 1.00 10.89 178 GLY T C 1
ATOM 1175 O O . GLY A 1 158 ? 39.138 27.727 32.891 1.00 17.41 178 GLY T O 1
ATOM 1176 N N . ASN A 1 159 ? 38.946 29.888 33.466 1.00 14.52 179 ASN T N 1
ATOM 1177 C CA . ASN A 1 159 ? 39.225 30.372 32.110 1.00 17.11 179 ASN T CA 1
ATOM 1178 C C . ASN A 1 159 ? 40.617 31.000 32.011 1.00 28.02 179 ASN T C 1
ATOM 1179 O O . ASN A 1 159 ? 40.896 31.784 31.092 1.00 16.26 179 ASN T O 1
ATOM 1184 N N . MET A 1 160 ? 41.498 30.615 32.929 1.00 13.86 180 MET T N 1
ATOM 1185 C CA . MET A 1 160 ? 42.837 31.160 32.970 1.00 12.77 180 MET T CA 1
ATOM 1186 C C . MET A 1 160 ? 43.865 30.069 33.152 1.00 13.90 180 MET T C 1
ATOM 1187 O O . MET A 1 160 ? 43.637 29.123 33.904 1.00 16.14 180 MET T O 1
ATOM 1192 N N . ILE A 1 161 ? 44.992 30.214 32.455 1.00 16.46 181 ILE T N 1
ATOM 1193 C CA . ILE A 1 161 ? 46.129 29.294 32.555 1.00 15.71 181 ILE T CA 1
ATOM 1194 C C . ILE A 1 161 ? 47.411 30.111 32.712 1.00 19.71 181 ILE T C 1
ATOM 1195 O O . ILE A 1 161 ? 47.528 31.218 32.163 1.00 16.42 181 ILE T O 1
ATOM 1200 N N . CYS A 1 162 ? 48.356 29.577 33.485 1.00 21.33 182 CYS T N 1
ATOM 1201 C CA . CYS A 1 162 ? 49.645 30.223 33.695 1.00 11.65 182 CYS T CA 1
ATOM 1202 C C . CYS A 1 162 ? 50.614 29.642 32.696 1.00 13.03 182 CYS T C 1
ATOM 1203 O O . CYS A 1 162 ? 50.611 28.442 32.454 1.00 16.58 182 CYS T O 1
ATOM 1206 N N . VAL A 1 163 ? 51.416 30.490 32.078 1.00 14.49 183 VAL T N 1
ATOM 1207 C CA . VAL A 1 163 ? 52.405 30.024 31.124 1.00 14.44 183 VAL T CA 1
ATOM 1208 C C . VAL A 1 163 ? 53.649 30.823 31.461 1.00 16.10 183 VAL T C 1
ATOM 1209 O O . VAL A 1 163 ? 53.576 32.041 31.654 1.00 24.15 183 VAL T O 1
ATOM 1213 N N . GLY A 1 164 ? 54.776 30.145 31.597 1.00 20.73 184 GLY T N 1
ATOM 1214 C CA . GLY A 1 164 ? 55.986 30.861 31.929 1.00 21.35 184 GLY T CA 1
ATOM 1215 C C . GLY A 1 164 ? 56.880 30.107 32.875 1.00 15.09 184 GLY T C 1
ATOM 1216 O O . GLY A 1 164 ? 56.874 28.876 32.902 1.00 17.53 184 GLY T O 1
ATOM 1217 N N . PHE A 1 165 B 57.637 30.860 33.663 1.00 26.43 184 PHE T N 1
ATOM 1218 C CA . PHE A 1 165 B 58.587 30.291 34.606 1.00 17.62 184 PHE T CA 1
ATOM 1219 C C . PHE A 1 165 B 58.410 30.812 36.033 1.00 23.94 184 PHE T C 1
ATOM 1220 O O . PHE A 1 165 B 58.271 32.021 36.266 1.00 26.39 184 PHE T O 1
ATOM 1228 N N . LEU A 1 166 ? 58.431 29.893 36.992 1.00 27.58 185 LEU T N 1
ATOM 1229 C CA . LEU A 1 166 ? 58.303 30.244 38.400 1.00 25.35 185 LEU T CA 1
ATOM 1230 C C . LEU A 1 166 ? 59.573 30.950 38.880 1.00 26.59 185 LEU T C 1
ATOM 1231 O O . LEU A 1 166 ? 59.571 31.635 39.900 1.00 24.14 185 LEU T O 1
ATOM 1236 N N . GLU A 1 167 ? 60.653 30.804 38.124 1.00 25.22 186 GLU T N 1
ATOM 1237 C CA . GLU A 1 167 ? 61.913 31.434 38.475 1.00 20.44 186 GLU T CA 1
ATOM 1238 C C . GLU A 1 167 ? 61.991 32.872 37.974 1.00 20.31 186 GLU T C 1
ATOM 1239 O O . GLU A 1 167 ? 62.978 33.558 38.215 1.00 28.14 186 GLU T O 1
ATOM 1245 N N . GLY A 1 168 ? 60.938 33.336 37.303 1.00 24.57 187 GLY T N 1
ATOM 1246 C CA . GLY A 1 168 ? 60.920 34.686 36.758 1.00 19.77 187 GLY T CA 1
ATOM 1247 C C . GLY A 1 168 ? 61.884 34.792 35.589 1.00 17.17 187 GLY T C 1
ATOM 1248 O O . GLY A 1 168 ? 62.295 33.764 35.039 1.00 35.44 187 GLY T O 1
ATOM 1249 N N . GLY A 1 169 ? 62.199 36.015 35.165 1.00 22.47 188 GLY T N 1
ATOM 1250 C CA . GLY A 1 169 ? 63.148 36.202 34.075 1.00 25.75 188 GLY T CA 1
ATOM 1251 C C . GLY A 1 169 ? 62.611 36.311 32.657 1.00 34.32 188 GLY T C 1
ATOM 1252 O O . GLY A 1 169 ? 63.113 37.115 31.860 1.00 24.98 188 GLY T O 1
ATOM 1253 N N . LYS A 1 170 B 61.625 35.485 32.327 1.00 19.19 188 LYS T N 1
ATOM 1254 C CA . LYS A 1 170 B 61.019 35.484 31.001 1.00 16.29 188 LYS T CA 1
ATOM 1255 C C . LYS A 1 170 B 59.511 35.579 31.207 1.00 22.24 188 LYS T C 1
ATOM 1256 O O . LYS A 1 170 B 58.942 34.823 32.012 1.00 19.60 188 LYS T O 1
ATOM 1262 N N . ASP A 1 171 ? 58.851 36.465 30.467 1.00 15.88 189 ASP T N 1
ATOM 1263 C CA . ASP A 1 171 ? 57.409 36.655 30.626 1.00 9.96 189 ASP T CA 1
ATOM 1264 C C . ASP A 1 171 ? 56.924 37.680 29.594 1.00 22.05 189 ASP T C 1
ATOM 1265 O O . ASP A 1 171 ? 57.727 38.341 28.930 1.00 14.72 189 ASP T O 1
ATOM 1270 N N . SER A 1 172 ? 55.610 37.764 29.421 1.00 14.03 190 SER T N 1
ATOM 1271 C CA . SER A 1 172 ? 55.026 38.765 28.544 1.00 13.85 190 SER T CA 1
ATOM 1272 C C . SER A 1 172 ? 54.903 39.985 29.479 1.00 12.56 190 SER T C 1
ATOM 1273 O O . SER A 1 172 ? 55.070 39.850 30.695 1.00 12.69 190 SER T O 1
ATOM 1276 N N . CYS A 1 173 ? 54.614 41.162 28.933 1.00 13.13 191 CYS T N 1
ATOM 1277 C CA . CYS A 1 173 ? 54.542 42.369 29.742 1.00 7.22 191 CYS T CA 1
ATOM 1278 C C . CYS A 1 173 ? 53.604 43.398 29.096 1.00 13.16 191 CYS T C 1
ATOM 1279 O O . CYS A 1 173 ? 52.939 43.090 28.107 1.00 14.72 191 CYS T O 1
ATOM 1282 N N . GLN A 1 174 ? 53.539 44.606 29.646 1.00 13.03 192 GLN T N 1
ATOM 1283 C CA . GLN A 1 174 ? 52.675 45.652 29.099 1.00 6.00 192 GLN T CA 1
ATOM 1284 C C . GLN A 1 174 ? 52.974 45.905 27.625 1.00 19.88 192 GLN T C 1
ATOM 1285 O O . GLN A 1 174 ? 54.128 46.037 27.229 1.00 9.54 192 GLN T O 1
ATOM 1293 N N . GLY A 1 175 ? 51.914 45.939 26.821 1.00 15.68 193 GLY T N 1
ATOM 1294 C CA . GLY A 1 175 ? 52.039 46.130 25.389 1.00 11.75 193 GLY T CA 1
ATOM 1295 C C . GLY A 1 175 ? 51.879 44.808 24.648 1.00 10.59 193 GLY T C 1
ATOM 1296 O O . GLY A 1 175 ? 51.825 44.812 23.418 1.00 15.26 193 GLY T O 1
ATOM 1297 N N . ASP A 1 176 ? 51.852 43.687 25.382 1.00 12.55 194 ASP T N 1
ATOM 1298 C CA . ASP A 1 176 ? 51.686 42.352 24.803 1.00 6.00 194 ASP T CA 1
ATOM 1299 C C . ASP A 1 176 ? 50.260 41.845 24.928 1.00 6.54 194 ASP T C 1
ATOM 1300 O O . ASP A 1 176 ? 49.931 40.809 24.361 1.00 8.66 194 ASP T O 1
ATOM 1305 N N . SER A 1 177 ? 49.430 42.537 25.701 1.00 13.29 195 SER T N 1
ATOM 1306 C CA . SER A 1 177 ? 48.039 42.122 25.891 1.00 11.69 195 SER T CA 1
ATOM 1307 C C . SER A 1 177 ? 47.346 41.715 24.603 1.00 11.09 195 SER T C 1
ATOM 1308 O O . SER A 1 177 ? 47.516 42.367 23.574 1.00 12.68 195 SER T O 1
ATOM 1311 N N . GLY A 1 178 ? 46.558 40.647 24.674 1.00 6.12 196 GLY T N 1
ATOM 1312 C CA . GLY A 1 178 ? 45.838 40.173 23.509 1.00 6.00 196 GLY T CA 1
ATOM 1313 C C . GLY A 1 178 ? 46.627 39.330 22.514 1.00 13.89 196 GLY T C 1
ATOM 1314 O O . GLY A 1 178 ? 46.029 38.728 21.626 1.00 12.60 196 GLY T O 1
ATOM 1315 N N . GLY A 1 179 ? 47.949 39.260 22.679 1.00 12.75 197 GLY T N 1
ATOM 1316 C CA . GLY A 1 179 ? 48.801 38.497 21.786 1.00 14.78 197 GLY T CA 1
ATOM 1317 C C . GLY A 1 179 ? 48.632 36.996 21.880 1.00 13.03 197 GLY T C 1
ATOM 1318 O O . GLY A 1 179 ? 48.055 36.491 22.841 1.00 11.62 197 GLY T O 1
ATOM 1319 N N . PRO A 1 180 ? 49.177 36.252 20.912 1.00 8.94 198 PRO T N 1
ATOM 1320 C CA . PRO A 1 180 ? 49.068 34.793 20.899 1.00 8.45 198 PRO T CA 1
ATOM 1321 C C . PRO A 1 180 ? 50.053 34.003 21.756 1.00 13.28 198 PRO T C 1
ATOM 1322 O O . PRO A 1 180 ? 51.162 34.458 22.067 1.00 16.09 198 PRO T O 1
ATOM 1326 N N . VAL A 1 181 ? 49.600 32.818 22.146 1.00 12.93 199 VAL T N 1
ATOM 1327 C CA . VAL A 1 181 ? 50.388 31.847 22.893 1.00 13.61 199 VAL T CA 1
ATOM 1328 C C . VAL A 1 181 ? 50.048 30.623 22.053 1.00 9.78 199 VAL T C 1
ATOM 1329 O O . VAL A 1 181 ? 48.919 30.129 22.096 1.00 15.49 199 VAL T O 1
ATOM 1333 N N . VAL A 1 182 ? 50.989 30.194 21.227 1.00 15.78 200 VAL T N 1
ATOM 1334 C CA . VAL A 1 182 ? 50.747 29.069 20.339 1.00 13.01 200 VAL T CA 1
ATOM 1335 C C . VAL A 1 182 ? 51.532 27.837 20.760 1.00 13.31 200 VAL T C 1
ATOM 1336 O O . VAL A 1 182 ? 52.725 27.924 21.029 1.00 19.36 200 VAL T O 1
ATOM 1340 N N . CYS A 1 183 ? 50.841 26.708 20.875 1.00 21.23 201 CYS T N 1
ATOM 1341 C CA . CYS A 1 183 ? 51.462 25.446 21.267 1.00 24.58 201 CYS T CA 1
ATOM 1342 C C . CYS A 1 183 ? 51.056 24.408 20.223 1.00 20.12 201 CYS T C 1
ATOM 1343 O O . CYS A 1 183 ? 49.866 24.258 19.921 1.00 22.17 201 CYS T O 1
ATOM 1346 N N . ASN A 1 184 ? 52.043 23.719 19.654 1.00 28.37 202 ASN T N 1
ATOM 1347 C CA . ASN A 1 184 ? 51.791 22.699 18.630 1.00 29.39 202 ASN T CA 1
ATOM 1348 C C . ASN A 1 184 ? 50.955 23.282 17.507 1.00 22.81 202 ASN T C 1
ATOM 1349 O O . ASN A 1 184 ? 49.969 22.677 17.084 1.00 29.19 202 ASN T O 1
ATOM 1354 N N . GLY A 1 185 ? 51.288 24.491 17.080 1.00 26.35 203 GLY T N 1
ATOM 1355 C CA . GLY A 1 185 ? 50.539 25.115 16.003 1.00 25.91 203 GLY T CA 1
ATOM 1356 C C . GLY A 1 185 ? 49.091 25.477 16.298 1.00 26.60 203 GLY T C 1
ATOM 1357 O O . GLY A 1 185 ? 48.298 25.666 15.368 1.00 29.91 203 GLY T O 1
ATOM 1358 N N . GLN A 1 186 ? 48.732 25.576 17.575 1.00 24.99 204 GLN T N 1
ATOM 1359 C CA . GLN A 1 186 ? 47.371 25.941 17.952 1.00 20.10 204 GLN T CA 1
ATOM 1360 C C . GLN A 1 186 ? 47.362 27.054 18.993 1.00 18.40 204 GLN T C 1
ATOM 1361 O O . GLN A 1 186 ? 48.194 27.077 19.904 1.00 16.78 204 GLN T O 1
ATOM 1369 N N . LEU A 1 187 ? 46.424 27.978 18.843 1.00 13.96 209 LEU T N 1
ATOM 1370 C CA . LEU A 1 187 ? 46.283 29.102 19.759 1.00 17.81 209 LEU T CA 1
ATOM 1371 C C . LEU A 1 187 ? 45.694 28.607 21.081 1.00 16.75 209 LEU T C 1
ATOM 1372 O O . LEU A 1 187 ? 44.518 28.256 21.143 1.00 18.57 209 LEU T O 1
ATOM 1377 N N . GLN A 1 188 ? 46.493 28.575 22.138 1.00 13.31 210 GLN T N 1
ATOM 1378 C CA . GLN A 1 188 ? 45.981 28.111 23.419 1.00 13.47 210 GLN T CA 1
ATOM 1379 C C . GLN A 1 188 ? 45.774 29.248 24.408 1.00 12.21 210 GLN T C 1
ATOM 1380 O O . GLN A 1 188 ? 44.941 29.135 25.296 1.00 14.46 210 GLN T O 1
ATOM 1388 N N . GLY A 1 189 ? 46.495 30.352 24.247 1.00 10.62 211 GLY T N 1
ATOM 1389 C CA . GLY A 1 189 ? 46.326 31.460 25.168 1.00 11.33 211 GLY T CA 1
ATOM 1390 C C . GLY A 1 189 ? 46.365 32.847 24.549 1.00 18.22 211 GLY T C 1
ATOM 1391 O O . GLY A 1 189 ? 46.791 33.036 23.401 1.00 16.10 211 GLY T O 1
ATOM 1392 N N . ILE A 1 190 ? 45.876 33.817 25.313 1.00 12.12 212 ILE T N 1
ATOM 1393 C CA . ILE A 1 190 ? 45.863 35.218 24.923 1.00 11.15 212 ILE T CA 1
ATOM 1394 C C . ILE A 1 190 ? 46.502 35.943 26.102 1.00 11.61 212 ILE T C 1
ATOM 1395 O O . ILE A 1 190 ? 46.122 35.701 27.248 1.00 12.16 212 ILE T O 1
ATOM 1400 N N . VAL A 1 191 ? 47.521 36.756 25.839 1.00 13.69 213 VAL T N 1
ATOM 1401 C CA . VAL A 1 191 ? 48.191 37.509 26.903 1.00 11.04 213 VAL T CA 1
ATOM 1402 C C . VAL A 1 191 ? 47.140 38.317 27.664 1.00 13.40 213 VAL T C 1
ATOM 1403 O O . VAL A 1 191 ? 46.436 39.151 27.074 1.00 9.23 213 VAL T O 1
ATOM 1407 N N . SER A 1 192 ? 47.046 38.085 28.970 1.00 9.97 214 SER T N 1
ATOM 1408 C CA . SER A 1 192 ? 46.055 38.769 29.783 1.00 13.33 214 SER T CA 1
ATOM 1409 C C . SER A 1 192 ? 46.599 39.649 30.911 1.00 11.18 214 SER T C 1
ATOM 1410 O O . SER A 1 192 ? 46.567 40.874 30.811 1.00 11.27 214 SER T O 1
ATOM 1413 N N . TRP A 1 193 ? 47.079 39.037 31.986 1.00 11.12 215 TRP T N 1
ATOM 1414 C CA . TRP A 1 193 ? 47.565 39.815 33.117 1.00 12.46 215 TRP T CA 1
ATOM 1415 C C . TRP A 1 193 ? 48.590 39.067 33.953 1.00 9.08 215 TRP T C 1
ATOM 1416 O O . TRP A 1 193 ? 49.000 37.948 33.625 1.00 13.95 215 TRP T O 1
ATOM 1427 N N . GLY A 1 194 ? 49.015 39.711 35.031 1.00 13.35 216 GLY T N 1
ATOM 1428 C CA . GLY A 1 194 ? 49.975 39.097 35.925 1.00 10.65 216 GLY T CA 1
ATOM 1429 C C . GLY A 1 194 ? 50.450 40.116 36.930 1.00 13.68 216 GLY T C 1
ATOM 1430 O O . GLY A 1 194 ? 50.102 41.302 36.840 1.00 12.15 216 GLY T O 1
ATOM 1431 N N . TYR A 1 195 ? 51.212 39.643 37.904 1.00 15.57 217 TYR T N 1
ATOM 1432 C CA . TYR A 1 195 ? 51.765 40.504 38.938 1.00 18.11 217 TYR T CA 1
ATOM 1433 C C . TYR A 1 195 ? 53.065 41.056 38.344 1.00 17.43 217 TYR T C 1
ATOM 1434 O O . TYR A 1 195 ? 54.096 40.395 38.373 1.00 17.89 217 TYR T O 1
ATOM 1443 N N . GLY A 1 196 ? 52.999 42.254 37.774 1.00 17.55 219 GLY T N 1
ATOM 1444 C CA . GLY A 1 196 ? 54.168 42.817 37.137 1.00 15.97 219 GLY T CA 1
ATOM 1445 C C . GLY A 1 196 ? 54.573 41.920 35.979 1.00 18.31 219 GLY T C 1
ATOM 1446 O O . GLY A 1 196 ? 53.719 41.274 35.360 1.00 15.71 219 GLY T O 1
ATOM 1447 N N . CYS A 1 197 ? 55.870 41.857 35.699 1.00 13.46 220 CYS T N 1
ATOM 1448 C CA . CYS A 1 197 ? 56.386 41.025 34.615 1.00 13.90 220 CYS T CA 1
ATOM 1449 C C . CYS A 1 197 ? 57.672 40.329 35.020 1.00 13.38 220 CYS T C 1
ATOM 1450 O O . CYS A 1 197 ? 58.543 40.937 35.639 1.00 19.33 220 CYS T O 1
ATOM 1453 N N . ALA A 1 198 ? 57.778 39.052 34.673 1.00 11.96 221 ALA T N 1
ATOM 1454 C CA . ALA A 1 198 ? 58.956 38.247 34.953 1.00 15.45 221 ALA T CA 1
ATOM 1455 C C . ALA A 1 198 ? 59.371 38.216 36.431 1.00 18.27 221 ALA T C 1
ATOM 1456 O O . ALA A 1 198 ? 60.552 38.089 36.746 1.00 18.98 221 ALA T O 1
ATOM 1458 N N . GLN A 1 199 B 58.396 38.289 37.332 1.00 17.38 221 GLN T N 1
ATOM 1459 C CA . GLN A 1 199 B 58.699 38.250 38.754 1.00 14.86 221 GLN T CA 1
ATOM 1460 C C . GLN A 1 199 B 58.735 36.797 39.224 1.00 22.96 221 GLN T C 1
ATOM 1461 O O . GLN A 1 199 B 58.035 35.935 38.672 1.00 17.45 221 GLN T O 1
ATOM 1469 N N . LYS A 1 200 ? 59.595 36.521 40.208 1.00 20.66 222 LYS T N 1
ATOM 1470 C CA . LYS A 1 200 ? 59.743 35.181 40.764 1.00 18.43 222 LYS T CA 1
ATOM 1471 C C . LYS A 1 200 ? 58.413 34.720 41.324 1.00 12.85 222 LYS T C 1
ATOM 1472 O O . LYS A 1 200 ? 57.732 35.480 42.015 1.00 18.52 222 LYS T O 1
ATOM 1478 N N . ASN A 1 201 ? 58.040 33.491 40.993 1.00 13.66 223 ASN T N 1
ATOM 1479 C CA . ASN A 1 201 ? 56.793 32.877 41.445 1.00 27.46 223 ASN T CA 1
ATOM 1480 C C . ASN A 1 201 ? 55.529 33.592 40.981 1.00 24.44 223 ASN T C 1
ATOM 1481 O O . ASN A 1 201 ? 54.468 33.432 41.583 1.00 21.25 223 ASN T O 1
ATOM 1486 N N . LYS A 1 202 ? 55.638 34.387 39.922 1.00 21.32 224 LYS T N 1
ATOM 1487 C CA . LYS A 1 202 ? 54.485 35.096 39.388 1.00 16.26 224 LYS T CA 1
ATOM 1488 C C . LYS A 1 202 ? 54.505 35.027 37.858 1.00 12.46 224 LYS T C 1
ATOM 1489 O O . LYS A 1 202 ? 54.855 36.005 37.188 1.00 17.68 224 LYS T O 1
ATOM 1495 N N . PRO A 1 203 ? 54.216 33.844 37.290 1.00 15.75 225 PRO T N 1
ATOM 1496 C CA . PRO A 1 203 ? 54.200 33.651 35.832 1.00 15.34 225 PRO T CA 1
ATOM 1497 C C . PRO A 1 203 ? 53.003 34.385 35.239 1.00 11.97 225 PRO T C 1
ATOM 1498 O O . PRO A 1 203 ? 52.062 34.713 35.955 1.00 15.35 225 PRO T O 1
ATOM 1502 N N . GLY A 1 204 ? 53.055 34.689 33.954 1.00 13.75 226 GLY T N 1
ATOM 1503 C CA . GLY A 1 204 ? 51.940 35.389 33.344 1.00 9.34 226 GLY T CA 1
ATOM 1504 C C . GLY A 1 204 ? 50.661 34.574 33.330 1.00 10.73 226 GLY T C 1
ATOM 1505 O O . GLY A 1 204 ? 50.706 33.344 33.259 1.00 14.11 226 GLY T O 1
ATOM 1506 N N . VAL A 1 205 ? 49.520 35.256 33.412 1.00 12.75 227 VAL T N 1
ATOM 1507 C CA . VAL A 1 205 ? 48.215 34.605 33.381 1.00 13.91 227 VAL T CA 1
ATOM 1508 C C . VAL A 1 205 ? 47.662 34.872 31.982 1.00 14.27 227 VAL T C 1
ATOM 1509 O O . VAL A 1 205 ? 47.783 35.987 31.465 1.00 12.96 227 VAL T O 1
ATOM 1513 N N . TYR A 1 206 ? 47.099 33.836 31.365 1.00 11.64 228 TYR T N 1
ATOM 1514 C CA . TYR A 1 206 ? 46.575 33.897 30.003 1.00 14.88 228 TYR T CA 1
ATOM 1515 C C . TYR A 1 206 ? 45.156 33.353 29.873 1.00 19.59 228 TYR T C 1
ATOM 1516 O O . TYR A 1 206 ? 44.774 32.404 30.565 1.00 13.47 228 TYR T O 1
ATOM 1525 N N . THR A 1 207 ? 44.388 33.940 28.961 1.00 12.58 229 THR T N 1
ATOM 1526 C CA . THR A 1 207 ? 43.029 33.484 28.724 1.00 8.23 229 THR T CA 1
ATOM 1527 C C . THR A 1 207 ? 43.145 32.100 28.078 1.00 12.75 229 THR T C 1
ATOM 1528 O O . THR A 1 207 ? 43.916 31.903 27.136 1.00 12.47 229 THR T O 1
ATOM 1532 N N . LYS A 1 208 ? 42.416 31.143 28.638 1.00 12.84 230 LYS T N 1
ATOM 1533 C CA . LYS A 1 208 ? 42.397 29.750 28.175 1.00 17.49 230 LYS T CA 1
ATOM 1534 C C . LYS A 1 208 ? 41.492 29.618 26.936 1.00 15.16 230 LYS T C 1
ATOM 1535 O O . LYS A 1 208 ? 40.291 29.399 27.061 1.00 13.38 230 LYS T O 1
ATOM 1541 N N . VAL A 1 209 ? 42.087 29.714 25.753 1.00 13.38 231 VAL T N 1
ATOM 1542 C CA . VAL A 1 209 ? 41.351 29.662 24.490 1.00 16.07 231 VAL T CA 1
ATOM 1543 C C . VAL A 1 209 ? 40.503 28.418 24.239 1.00 17.08 231 VAL T C 1
ATOM 1544 O O . VAL A 1 209 ? 39.392 28.518 23.714 1.00 16.08 231 VAL T O 1
ATOM 1548 N N . CYS A 1 210 ? 40.989 27.259 24.666 1.00 14.35 232 CYS T N 1
ATOM 1549 C CA . CYS A 1 210 ? 40.260 26.014 24.462 1.00 17.30 232 CYS T CA 1
ATOM 1550 C C . CYS A 1 210 ? 38.833 26.016 25.029 1.00 17.62 232 CYS T C 1
ATOM 1551 O O . CYS A 1 210 ? 37.990 25.240 24.581 1.00 19.28 232 CYS T O 1
ATOM 1554 N N . ASN A 1 211 ? 38.555 26.899 25.985 1.00 14.13 233 ASN T N 1
ATOM 1555 C CA . ASN A 1 211 ? 37.222 27.002 26.572 1.00 10.15 233 ASN T CA 1
ATOM 1556 C C . ASN A 1 211 ? 36.285 27.809 25.683 1.00 12.57 233 ASN T C 1
ATOM 1557 O O . ASN A 1 211 ? 35.071 27.788 25.874 1.00 21.42 233 ASN T O 1
ATOM 1562 N N . TYR A 1 212 ? 36.843 28.521 24.713 1.00 14.91 234 TYR T N 1
ATOM 1563 C CA . TYR A 1 212 ? 36.049 29.385 23.853 1.00 16.15 234 TYR T CA 1
ATOM 1564 C C . TYR A 1 212 ? 35.874 28.999 22.392 1.00 22.03 234 TYR T C 1
ATOM 1565 O O . TYR A 1 212 ? 35.253 29.750 21.635 1.00 19.17 234 TYR T O 1
ATOM 1574 N N . VAL A 1 213 ? 36.389 27.840 21.996 1.00 18.83 235 VAL T N 1
ATOM 1575 C CA . VAL A 1 213 ? 36.272 27.400 20.616 1.00 10.94 235 VAL T CA 1
ATOM 1576 C C . VAL A 1 213 ? 34.825 27.390 20.128 1.00 12.64 235 VAL T C 1
ATOM 1577 O O . VAL A 1 213 ? 34.540 27.890 19.046 1.00 28.61 235 VAL T O 1
ATOM 1581 N N . ASN A 1 214 ? 33.895 26.899 20.937 1.00 26.39 236 ASN T N 1
ATOM 1582 C CA . ASN A 1 214 ? 32.494 26.890 20.533 1.00 14.53 236 ASN T CA 1
ATOM 1583 C C . ASN A 1 214 ? 31.940 28.304 20.383 1.00 17.67 236 ASN T C 1
ATOM 1584 O O . ASN A 1 214 ? 31.274 28.594 19.402 1.00 19.40 236 ASN T O 1
ATOM 1589 N N . TRP A 1 215 ? 32.246 29.198 21.323 1.00 16.31 237 TRP T N 1
ATOM 1590 C CA . TRP A 1 215 ? 31.752 30.575 21.248 1.00 13.19 237 TRP T CA 1
ATOM 1591 C C . TRP A 1 215 ? 32.286 31.288 20.004 1.00 14.58 237 TRP T C 1
ATOM 1592 O O . TRP A 1 215 ? 31.546 31.965 19.287 1.00 17.77 237 TRP T O 1
ATOM 1603 N N . ILE A 1 216 ? 33.585 31.152 19.772 1.00 15.52 238 ILE T N 1
ATOM 1604 C CA . ILE A 1 216 ? 34.219 31.765 18.627 1.00 14.01 238 ILE T CA 1
ATOM 1605 C C . ILE A 1 216 ? 33.514 31.304 17.357 1.00 19.26 238 ILE T C 1
ATOM 1606 O O . ILE A 1 216 ? 33.057 32.128 16.556 1.00 20.52 238 ILE T O 1
ATOM 1611 N N . GLN A 1 217 ? 33.364 29.995 17.209 1.00 19.68 239 GLN T N 1
ATOM 1612 C CA . GLN A 1 217 ? 32.713 29.439 16.028 1.00 25.78 239 GLN T CA 1
ATOM 1613 C C . GLN A 1 217 ? 31.284 29.925 15.826 1.00 20.48 239 GLN T C 1
ATOM 1614 O O . GLN A 1 217 ? 30.918 30.312 14.717 1.00 28.95 239 GLN T O 1
ATOM 1622 N N . GLN A 1 218 ? 30.489 29.938 16.890 1.00 16.24 240 GLN T N 1
ATOM 1623 C CA . GLN A 1 218 ? 29.118 30.416 16.795 1.00 20.28 240 GLN T CA 1
ATOM 1624 C C . GLN A 1 218 ? 29.066 31.883 16.397 1.00 26.39 240 GLN T C 1
ATOM 1625 O O . GLN A 1 218 ? 28.207 32.289 15.604 1.00 23.66 240 GLN T O 1
ATOM 1633 N N . THR A 1 219 ? 29.955 32.690 16.967 1.00 23.90 241 THR T N 1
ATOM 1634 C CA . THR A 1 219 ? 29.967 34.112 16.664 1.00 18.26 241 THR T CA 1
ATOM 1635 C C . THR A 1 219 ? 30.348 34.388 15.206 1.00 21.90 241 THR T C 1
ATOM 1636 O O . THR A 1 219 ? 29.706 35.215 14.548 1.00 23.62 241 THR T O 1
ATOM 1640 N N . ILE A 1 220 ? 31.368 33.700 14.699 1.00 13.94 242 ILE T N 1
ATOM 1641 C CA . ILE A 1 220 ? 31.780 33.908 13.313 1.00 17.44 242 ILE T CA 1
ATOM 1642 C C . ILE A 1 220 ? 30.662 33.480 12.369 1.00 19.58 242 ILE T C 1
ATOM 1643 O O . ILE A 1 220 ? 30.365 34.167 11.399 1.00 21.68 242 ILE T O 1
ATOM 1648 N N . ALA A 1 221 ? 30.013 32.362 12.675 1.00 28.41 243 ALA T N 1
ATOM 1649 C CA . ALA A 1 221 ? 28.937 31.854 11.823 1.00 24.54 243 ALA T CA 1
ATOM 1650 C C . ALA A 1 221 ? 27.706 32.743 11.837 1.00 26.07 243 ALA T C 1
ATOM 1651 O O . ALA A 1 221 ? 26.949 32.764 10.875 1.00 28.13 243 ALA T O 1
ATOM 1653 N N . ALA A 1 222 ? 27.513 33.488 12.920 1.00 27.58 244 ALA T N 1
ATOM 1654 C CA . ALA A 1 222 ? 26.345 34.351 13.045 1.00 18.09 244 ALA T CA 1
ATOM 1655 C C . ALA A 1 222 ? 26.571 35.816 12.661 1.00 28.06 244 ALA T C 1
ATOM 1656 O O . ALA A 1 222 ? 25.639 36.630 12.700 1.00 29.09 244 ALA T O 1
ATOM 1658 N N . ASN A 1 223 ? 27.790 36.150 12.256 1.00 24.75 245 ASN T N 1
ATOM 1659 C CA . ASN A 1 223 ? 28.097 37.526 11.875 1.00 25.99 245 ASN T CA 1
ATOM 1660 C C . ASN A 1 223 ? 28.848 37.639 10.547 1.00 28.65 245 ASN T C 1
ATOM 1661 O O . ASN A 1 223 ? 29.498 38.668 10.314 1.00 27.25 245 ASN T O 1
ATOM 1667 N N . LYS B 2 1 I 59.751 49.132 43.657 1.00 41.62 1 LYS L N 1
ATOM 1668 C CA . LYS B 2 1 I 58.955 48.837 42.446 1.00 35.24 1 LYS L CA 1
ATOM 1669 C C . LYS B 2 1 I 57.533 49.341 42.638 1.00 38.01 1 LYS L C 1
ATOM 1670 O O . LYS B 2 1 I 57.229 50.490 42.311 1.00 56.90 1 LYS L O 1
ATOM 1676 N N . LYS B 2 2 I 56.738 48.529 43.331 1.00 49.69 2 LYS L N 1
ATOM 1677 C CA . LYS B 2 2 I 55.308 48.744 43.567 1.00 39.82 2 LYS L CA 1
ATOM 1678 C C . LYS B 2 2 I 54.677 48.216 42.305 1.00 34.57 2 LYS L C 1
ATOM 1679 O O . LYS B 2 2 I 54.322 48.960 41.385 1.00 44.70 2 LYS L O 1
ATOM 1685 N N . VAL B 2 3 I 54.737 46.899 42.209 1.00 32.73 3 VAL L N 1
ATOM 1686 C CA . VAL B 2 3 I 54.197 46.154 41.101 1.00 26.23 3 VAL L CA 1
ATOM 1687 C C . VAL B 2 3 I 52.900 45.559 41.653 1.00 42.24 3 VAL L C 1
ATOM 1688 O O . VAL B 2 3 I 52.766 45.329 42.868 1.00 30.30 3 VAL L O 1
ATOM 1692 N N . CYS B 2 4 I 51.932 45.353 40.771 1.00 32.64 4 CYS L N 1
ATOM 1693 C CA . CYS B 2 4 I 50.637 44.824 41.156 1.00 21.70 4 CYS L CA 1
ATOM 1694 C C . CYS B 2 4 I 50.134 43.939 40.056 1.00 24.72 4 CYS L C 1
ATOM 1695 O O . CYS B 2 4 I 50.753 43.838 39.003 1.00 20.87 4 CYS L O 1
ATOM 1698 N N . ALA B 2 5 I 48.987 43.319 40.307 1.00 27.05 5 ALA L N 1
ATOM 1699 C CA . ALA B 2 5 I 48.343 42.454 39.336 1.00 20.06 5 ALA L CA 1
ATOM 1700 C C . ALA B 2 5 I 47.605 43.393 38.375 1.00 19.94 5 ALA L C 1
ATOM 1701 O O . ALA B 2 5 I 46.565 43.958 38.721 1.00 23.85 5 ALA L O 1
ATOM 1703 N N . CYS B 2 6 I 48.161 43.584 37.188 1.00 17.04 6 CYS L N 1
ATOM 1704 C CA . CYS B 2 6 I 47.564 44.484 36.217 1.00 16.77 6 CYS L CA 1
ATOM 1705 C C . CYS B 2 6 I 47.518 43.874 34.821 1.00 15.19 6 CYS L C 1
ATOM 1706 O O . CYS B 2 6 I 48.293 42.969 34.507 1.00 15.02 6 CYS L O 1
ATOM 1709 N N . PRO B 2 7 I 46.566 44.326 33.984 1.00 15.04 7 PRO L N 1
ATOM 1710 C CA . PRO B 2 7 I 46.474 43.794 32.622 1.00 14.11 7 PRO L CA 1
ATOM 1711 C C . PRO B 2 7 I 47.716 44.275 31.871 1.00 14.05 7 PRO L C 1
ATOM 1712 O O . PRO B 2 7 I 48.265 45.336 32.184 1.00 16.08 7 PRO L O 1
ATOM 1716 N N . LYS B 2 8 I 48.165 43.506 30.890 1.00 10.63 8 LYS L N 1
ATOM 1717 C CA . LYS B 2 8 I 49.363 43.870 30.142 1.00 8.27 8 LYS L CA 1
ATOM 1718 C C . LYS B 2 8 I 49.147 44.793 28.950 1.00 11.02 8 LYS L C 1
ATOM 1719 O O . LYS B 2 8 I 49.793 44.656 27.912 1.00 10.90 8 LYS L O 1
ATOM 1725 N N . ILE B 2 9 I 48.227 45.735 29.090 1.00 14.23 9 ILE L N 1
ATOM 1726 C CA . ILE B 2 9 I 47.933 46.658 28.005 1.00 19.02 9 ILE L CA 1
ATOM 1727 C C . ILE B 2 9 I 48.843 47.879 28.084 1.00 23.84 9 ILE L C 1
ATOM 1728 O O . ILE B 2 9 I 49.269 48.271 29.170 1.00 17.89 9 ILE L O 1
ATOM 1733 N N . LEU B 2 10 I 49.190 48.435 26.928 1.00 16.30 10 LEU L N 1
ATOM 1734 C CA . LEU B 2 10 I 50.027 49.620 26.871 1.00 13.08 10 LEU L CA 1
ATOM 1735 C C . LEU B 2 10 I 49.131 50.785 26.526 1.00 15.09 10 LEU L C 1
ATOM 1736 O O . LEU B 2 10 I 48.728 50.961 25.382 1.00 16.91 10 LEU L O 1
ATOM 1741 N N . LYS B 2 11 I 48.810 51.581 27.528 1.00 17.49 11 LYS L N 1
ATOM 1742 C CA . LYS B 2 11 I 47.962 52.742 27.357 1.00 13.47 11 LYS L CA 1
ATOM 1743 C C . LYS B 2 11 I 48.493 53.705 28.405 1.00 22.72 11 LYS L C 1
ATOM 1744 O O . LYS B 2 11 I 47.913 53.861 29.487 1.00 30.49 11 LYS L O 1
ATOM 1750 N N . PRO B 2 12 I 49.621 54.362 28.091 1.00 20.51 12 PRO L N 1
ATOM 1751 C CA . PRO B 2 12 I 50.299 55.313 28.973 1.00 29.30 12 PRO L CA 1
ATOM 1752 C C . PRO B 2 12 I 49.410 56.378 29.574 1.00 31.84 12 PRO L C 1
ATOM 1753 O O . PRO B 2 12 I 48.403 56.804 28.970 1.00 41.51 12 PRO L O 1
ATOM 1757 N N . VAL B 2 13 I 49.749 56.765 30.798 1.00 36.40 13 VAL L N 1
ATOM 1758 C CA . VAL B 2 13 I 49.022 57.809 31.517 1.00 43.89 13 VAL L CA 1
ATOM 1759 C C . VAL B 2 13 I 50.072 58.667 32.203 1.00 33.29 13 VAL L C 1
ATOM 1760 O O . VAL B 2 13 I 51.216 58.229 32.380 1.00 31.38 13 VAL L O 1
ATOM 1764 N N . CYS B 2 14 I 49.699 59.907 32.510 1.00 44.02 14 CYS L N 1
ATOM 1765 C CA . CYS B 2 14 I 50.594 60.834 33.197 1.00 36.34 14 CYS L CA 1
ATOM 1766 C C . CYS B 2 14 I 50.206 60.908 34.672 1.00 38.53 14 CYS L C 1
ATOM 1767 O O . CYS B 2 14 I 49.033 60.700 35.028 1.00 43.04 14 CYS L O 1
ATOM 1770 N N . GLY B 2 15 I 51.170 61.203 35.530 0.00 18.00 15 GLY L N 1
ATOM 1771 C CA . GLY B 2 15 I 50.864 61.282 36.940 0.00 18.00 15 GLY L CA 1
ATOM 1772 C C . GLY B 2 15 I 51.319 62.546 37.632 0.00 18.00 15 GLY L C 1
ATOM 1773 O O . GLY B 2 15 I 51.197 63.646 37.096 0.00 18.00 15 GLY L O 1
ATOM 1774 N N . SER B 2 16 I 51.840 62.379 38.842 0.00 18.00 16 SER L N 1
ATOM 1775 C CA . SER B 2 16 I 52.320 63.494 39.642 0.00 18.00 16 SER L CA 1
ATOM 1776 C C . SER B 2 16 I 53.806 63.681 39.361 0.00 18.00 16 SER L C 1
ATOM 1777 O O . SER B 2 16 I 54.465 62.770 38.849 0.00 18.00 16 SER L O 1
ATOM 1780 N N . ASP B 2 17 I 54.322 64.867 39.681 0.00 18.00 17 ASP L N 1
ATOM 1781 C CA . ASP B 2 17 I 55.729 65.211 39.474 0.00 18.00 17 ASP L CA 1
ATOM 1782 C C . ASP B 2 17 I 56.075 65.310 37.989 0.00 18.00 17 ASP L C 1
ATOM 1783 O O . ASP B 2 17 I 56.388 66.393 37.495 0.00 18.00 17 ASP L O 1
ATOM 1788 N N . GLY B 2 18 I 56.021 64.186 37.284 0.00 18.00 18 GLY L N 1
ATOM 1789 C CA . GLY B 2 18 I 56.323 64.181 35.866 0.00 18.00 18 GLY L CA 1
ATOM 1790 C C . GLY B 2 18 I 56.539 62.786 35.314 0.00 18.00 18 GLY L C 1
ATOM 1791 O O . GLY B 2 18 I 57.093 62.625 34.227 0.00 18.00 18 GLY L O 1
ATOM 1792 N N . ARG B 2 19 I 56.102 61.775 36.056 0.00 18.00 19 ARG L N 1
ATOM 1793 C CA . ARG B 2 19 I 56.266 60.395 35.621 0.00 18.00 19 ARG L CA 1
ATOM 1794 C C . ARG B 2 19 I 55.023 59.859 34.924 0.00 18.00 19 ARG L C 1
ATOM 1795 O O . ARG B 2 19 I 53.895 60.128 35.347 0.00 18.00 19 ARG L O 1
ATOM 1803 N N . THR B 2 20 I 55.241 59.143 33.826 1.00 43.03 20 THR L N 1
ATOM 1804 C CA . THR B 2 20 I 54.152 58.540 33.056 1.00 48.45 20 THR L CA 1
ATOM 1805 C C . THR B 2 20 I 54.180 57.013 33.255 1.00 30.37 20 THR L C 1
ATOM 1806 O O . THR B 2 20 I 55.249 56.397 33.369 1.00 29.86 20 THR L O 1
ATOM 1810 N N . TYR B 2 21 I 52.994 56.422 33.363 1.00 31.76 21 TYR L N 1
ATOM 1811 C CA . TYR B 2 21 I 52.855 54.988 33.585 1.00 34.62 21 TYR L CA 1
ATOM 1812 C C . TYR B 2 21 I 52.342 54.199 32.379 1.00 23.53 21 TYR L C 1
ATOM 1813 O O . TYR B 2 21 I 51.576 54.727 31.570 1.00 39.64 21 TYR L O 1
ATOM 1822 N N . ALA B 2 22 I 52.734 52.923 32.303 1.00 25.47 22 ALA L N 1
ATOM 1823 C CA . ALA B 2 22 I 52.344 52.018 31.219 1.00 20.89 22 ALA L CA 1
ATOM 1824 C C . ALA B 2 22 I 50.845 52.001 31.017 1.00 20.82 22 ALA L C 1
ATOM 1825 O O . ALA B 2 22 I 50.377 51.897 29.886 1.00 27.27 22 ALA L O 1
ATOM 1827 N N . ASN B 2 23 I 50.096 52.015 32.114 1.00 18.81 23 ASN L N 1
ATOM 1828 C CA . ASN B 2 23 I 48.642 52.053 32.063 1.00 19.47 23 ASN L CA 1
ATOM 1829 C C . ASN B 2 23 I 48.123 52.558 33.402 1.00 26.44 23 ASN L C 1
ATOM 1830 O O . ASN B 2 23 I 48.908 52.766 34.338 1.00 23.28 23 ASN L O 1
ATOM 1835 N N . SER B 2 24 I 46.814 52.773 33.495 1.00 25.90 24 SER L N 1
ATOM 1836 C CA . SER B 2 24 I 46.196 53.298 34.712 1.00 24.36 24 SER L CA 1
ATOM 1837 C C . SER B 2 24 I 46.328 52.373 35.904 1.00 32.04 24 SER L C 1
ATOM 1838 O O . SER B 2 24 I 46.590 52.818 37.025 1.00 31.41 24 SER L O 1
ATOM 1841 N N . CYS B 2 25 I 46.137 51.083 35.670 1.00 25.04 25 CYS L N 1
ATOM 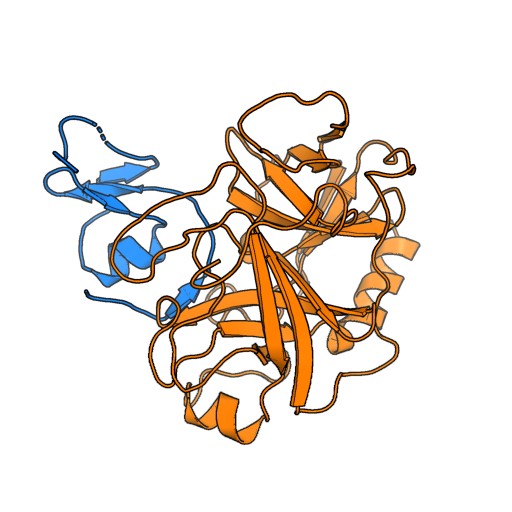1842 C CA . CYS B 2 25 I 46.246 50.119 36.752 1.00 29.50 25 CYS L CA 1
ATOM 1843 C C . CYS B 2 25 I 47.607 50.258 37.423 1.00 28.61 25 CYS L C 1
ATOM 1844 O O . CYS B 2 25 I 47.724 50.244 38.654 1.00 30.88 25 CYS L O 1
ATOM 1847 N N . ILE B 2 26 I 48.639 50.435 36.618 1.00 19.23 26 ILE L N 1
ATOM 1848 C CA . ILE B 2 26 I 49.960 50.578 37.181 1.00 26.24 26 ILE L CA 1
ATOM 1849 C C . ILE B 2 26 I 50.048 51.876 37.983 1.00 35.52 26 ILE L C 1
ATOM 1850 O O . ILE B 2 26 I 50.620 51.910 39.082 1.00 36.66 26 ILE L O 1
ATOM 1855 N N . ALA B 2 27 I 49.426 52.929 37.474 1.00 34.91 27 ALA L N 1
ATOM 1856 C CA . ALA B 2 27 I 49.448 54.214 38.169 1.00 48.32 27 ALA L CA 1
ATOM 1857 C C . ALA B 2 27 I 48.832 54.085 39.573 1.00 42.55 27 ALA L C 1
ATOM 1858 O O . ALA B 2 27 I 49.514 54.277 40.587 1.00 40.14 27 ALA L O 1
ATOM 1860 N N . ARG B 2 28 I 47.575 53.669 39.626 1.00 38.21 28 ARG L N 1
ATOM 1861 C CA . ARG B 2 28 I 46.865 53.500 40.882 1.00 28.30 28 ARG L CA 1
ATOM 1862 C C . ARG B 2 28 I 47.611 52.546 41.790 1.00 33.07 28 ARG L C 1
ATOM 1863 O O . ARG B 2 28 I 47.502 52.630 43.012 1.00 56.94 28 ARG L O 1
ATOM 1871 N N . CYS B 2 29 I 48.341 51.617 41.191 1.00 32.99 29 CYS L N 1
ATOM 1872 C CA . CYS B 2 29 I 49.118 50.647 41.954 1.00 34.01 29 CYS L CA 1
ATOM 1873 C C . CYS B 2 29 I 50.106 51.391 42.838 1.00 32.28 29 CYS L C 1
ATOM 1874 O O . CYS B 2 29 I 50.151 51.194 44.053 1.00 47.36 29 CYS L O 1
ATOM 1877 N N . ASN B 2 30 I 50.907 52.245 42.214 1.00 35.99 30 ASN L N 1
ATOM 1878 C CA . ASN B 2 30 I 51.891 53.033 42.932 1.00 38.34 30 ASN L CA 1
ATOM 1879 C C . ASN B 2 30 I 51.239 54.037 43.883 1.00 46.03 30 ASN L C 1
ATOM 1880 O O . ASN B 2 30 I 51.582 54.108 45.069 1.00 70.89 30 ASN L O 1
ATOM 1885 N N . GLY B 2 31 I 50.291 54.799 43.367 1.00 32.68 31 GLY L N 1
ATOM 1886 C CA . GLY B 2 31 I 49.611 55.786 44.176 1.00 32.39 31 GLY L CA 1
ATOM 1887 C C . GLY B 2 31 I 49.319 56.965 43.284 1.00 39.40 31 GLY L C 1
ATOM 1888 O O . GLY B 2 31 I 48.194 57.474 43.263 1.00 62.99 31 GLY L O 1
ATOM 1889 N N . VAL B 2 32 I 50.318 57.337 42.487 1.00 47.82 32 VAL L N 1
ATOM 1890 C CA . VAL B 2 32 I 50.238 58.465 41.561 1.00 36.07 32 VAL L CA 1
ATOM 1891 C C . VAL B 2 32 I 48.873 58.684 40.899 1.00 29.86 32 VAL L C 1
ATOM 1892 O O . VAL B 2 32 I 48.347 57.805 40.208 0.00 18.00 32 VAL L O 1
ATOM 1896 N N . SER B 2 33 I 48.327 59.875 41.107 0.00 18.00 33 SER L N 1
ATOM 1897 C CA . SER B 2 33 I 47.035 60.246 40.554 0.00 18.00 33 SER L CA 1
ATOM 1898 C C . SER B 2 33 I 47.161 60.538 39.064 0.00 18.00 33 SER L C 1
ATOM 1899 O O . SER B 2 33 I 48.082 61.238 38.635 0.00 18.00 33 SER L O 1
ATOM 1902 N N . ILE B 2 34 I 46.232 59.999 38.283 0.00 18.00 34 ILE L N 1
ATOM 1903 C CA . ILE B 2 34 I 46.228 60.210 36.840 0.00 18.00 34 ILE L CA 1
ATOM 1904 C C . ILE B 2 34 I 45.964 61.677 36.500 0.00 18.00 34 ILE L C 1
ATOM 1905 O O . ILE B 2 34 I 44.817 62.120 36.438 0.00 18.00 34 ILE L O 1
ATOM 1910 N N . LYS B 2 35 I 47.046 62.431 36.326 0.00 18.00 35 LYS L N 1
ATOM 1911 C CA . LYS B 2 35 I 46.974 63.852 35.997 0.00 18.00 35 LYS L CA 1
ATOM 1912 C C . LYS B 2 35 I 46.274 64.038 34.653 0.00 18.00 35 LYS L C 1
ATOM 1913 O O . LYS B 2 35 I 45.485 64.966 34.473 0.00 18.00 35 LYS L O 1
ATOM 1919 N N . SER B 2 36 I 46.584 63.152 33.712 0.00 18.00 36 SER L N 1
ATOM 1920 C CA . SER B 2 36 I 46.007 63.190 32.373 0.00 18.00 36 SER L CA 1
ATOM 1921 C C . SER B 2 36 I 46.382 61.898 31.654 0.00 18.00 36 SER L C 1
ATOM 1922 O O . SER B 2 36 I 47.260 61.164 32.110 0.00 18.00 36 SER L O 1
ATOM 1925 N N . GLU B 2 37 I 45.711 61.614 30.545 1.00 45.37 37 GLU L N 1
ATOM 1926 C CA . GLU B 2 37 I 45.983 60.402 29.770 1.00 37.89 37 GLU L CA 1
ATOM 1927 C C . GLU B 2 37 I 47.061 60.667 28.715 1.00 47.32 37 GLU L C 1
ATOM 1928 O O . GLU B 2 37 I 46.997 61.654 27.966 1.00 46.64 37 GLU L O 1
ATOM 1934 N N . GLY B 2 38 I 48.043 59.777 28.648 1.00 43.49 38 GLY L N 1
ATOM 1935 C CA . GLY B 2 38 I 49.122 59.938 27.692 1.00 31.56 38 GLY L CA 1
ATOM 1936 C C . GLY B 2 38 I 50.404 60.098 28.477 1.00 31.69 38 GLY L C 1
ATOM 1937 O O . GLY B 2 38 I 50.366 60.287 29.695 1.00 38.70 38 GLY L O 1
ATOM 1938 N N . SER B 2 39 I 51.537 59.989 27.801 1.00 41.21 39 SER L N 1
ATOM 1939 C CA . SER B 2 39 I 52.824 60.135 28.467 1.00 33.48 39 SER L CA 1
ATOM 1940 C C . SER B 2 39 I 53.044 61.598 28.844 1.00 43.50 39 SER L C 1
ATOM 1941 O O . SER B 2 39 I 52.187 62.456 28.585 1.00 48.11 39 SER L O 1
ATOM 1944 N N . CYS B 2 40 I 54.193 61.897 29.443 1.00 51.69 40 CYS L N 1
ATOM 1945 C CA . CYS B 2 40 I 54.519 63.265 29.837 1.00 42.62 40 CYS L CA 1
ATOM 1946 C C . CYS B 2 40 I 55.927 63.263 30.422 1.00 43.81 40 CYS L C 1
ATOM 1947 O O . CYS B 2 40 I 56.868 62.789 29.766 1.00 60.61 40 CYS L O 1
ATOM 1950 N N . PRO B 2 41 I 56.552 64.746 29.179 0.00 18.00 41 PRO L N 1
ATOM 1951 C CA . PRO B 2 41 I 57.636 65.690 28.876 0.00 18.00 41 PRO L CA 1
ATOM 1952 C C . PRO B 2 41 I 58.133 66.333 30.162 0.00 18.00 41 PRO L C 1
ATOM 1953 O O . PRO B 2 41 I 58.639 65.626 31.030 0.00 18.00 41 PRO L O 1
ATOM 1957 N N . THR B 2 42 I 57.991 67.646 30.283 0.00 18.00 42 THR L N 1
ATOM 1958 C CA . THR B 2 42 I 58.464 68.316 31.482 0.00 18.00 42 THR L CA 1
ATOM 1959 C C . THR B 2 42 I 57.369 68.290 32.538 0.00 18.00 42 THR L C 1
ATOM 1960 O O . THR B 2 42 I 56.722 69.308 32.805 0.00 18.00 42 THR L O 1
ATOM 1964 N N . GLY B 2 43 I 57.279 67.077 33.024 0.00 18.00 43 GLY L N 1
ATOM 1965 C CA . GLY B 2 43 I 56.399 66.580 34.039 0.00 18.00 43 GLY L CA 1
ATOM 1966 C C . GLY B 2 43 I 56.922 65.207 34.347 0.00 18.00 43 GLY L C 1
ATOM 1967 O O . GLY B 2 43 I 56.153 64.298 34.649 0.00 18.00 43 GLY L O 1
ATOM 1968 N N . ILE B 2 44 I 58.237 65.177 34.183 0.00 18.00 44 ILE L N 1
ATOM 1969 C CA . ILE B 2 44 I 59.103 64.037 34.373 0.00 18.00 44 ILE L CA 1
ATOM 1970 C C . ILE B 2 44 I 60.382 64.274 33.584 0.00 18.00 44 ILE L C 1
ATOM 1971 O O . ILE B 2 44 I 60.389 65.071 32.633 0.00 18.00 44 ILE L O 1
ATOM 1976 N N . LEU B 2 45 I 61.410 63.569 34.012 0.00 18.00 45 LEU L N 1
ATOM 1977 C CA . LEU B 2 45 I 62.761 63.746 33.523 0.00 18.00 45 LEU L CA 1
ATOM 1978 C C . LEU B 2 45 I 63.374 62.370 33.185 0.00 18.00 45 LEU L C 1
ATOM 1979 O O . LEU B 2 45 I 64.587 62.238 33.041 0.00 18.00 45 LEU L O 1
ATOM 1984 N N . ASN B 2 46 I 62.451 61.428 33.077 0.00 18.00 46 ASN L N 1
ATOM 1985 C CA . ASN B 2 46 I 62.593 60.014 32.677 0.00 18.00 46 ASN L CA 1
ATOM 1986 C C . ASN B 2 46 I 63.084 59.117 33.865 0.00 18.00 46 ASN L C 1
ATOM 1987 O O . ASN B 2 46 I 62.282 58.775 34.744 0.00 18.00 46 ASN L O 1
#

Radius of gyration: 17.27 Å; Cα contacts (8 Å, |Δi|>4): 749; chains: 2; bounding box: 38×49×44 Å

Foldseek 3Di:
DAQFAFDDQLPQQQKKFKDDPHGFEIWGAAFQFKIKFFQVVDDPWIWIKGLAFQQVDDPPRIDIFIFDDKAQPPPQDPPLRASGMIMTTTPDTHDDDRNHDHFAADPAADDWFFKWKAKFQAFHDQPDGDTGRGMTIDIWTWHDPVLQCVLPPPRDDPFKTFIHDLQFRDAGAGSHGGTAIGTPRHGQWGFTAWDGHRDHSIGTMTGGRRVCPVVVVVVVVVD/DQDDDDDPAQWWFAFAQFAIDRDVVSCVSVPTDRPGTDHGDRSDPD

Secondary structure (DSSP, 8-state):
----EEE-----EE-STT-EESSHHHHHHH-----EES--SSS---/-BT-EEPPTTSSTTEEEEESSSEEEEEEEEETTEEEE-GGG--SS-EEEES-SBTTS--S--EEEEEEEEEE-TT-BTTTTBT--EEEEESS----SSS----BPPSSPPPTT-EEEEEESS-S-SSS----SB-EEEEEEBPPHHHHHHHSTTT--TTEEEES-TT-S-B--TT-TT-EEEETTEEEEEEEEEESSSBTTB-EEEEEGGGSHHHHHHHHHH-